Protein AF-A0A7M4FKY2-F1 (afdb_monomer_lite)

pLDDT: mean 78.91, std 21.07, range [36.31, 98.69]

Secondary structure (DSSP, 8-state):
--------HHHHHHHHHHHHHT-S------SS-HHHHHHHHHHHHTTSS-----PPPP--------S---------TTS----TTHHHHHHHHHHHHHHTTSS--TT---GGG--HHHHHHHHHHHHHHHHHHHHHHHHHHHHHHHHHHHHHHHHHHHHHHHHHHHHHHHHHHHHHHHTT-PPPHHHHHHHHHHHHHHHHHHHHHH-

Organism: Crocodylus porosus (NCBI:txid8502)

Foldseek 3Di:
DDDDPDDPPVVVVVVVVVVVVVPPDDPDLDQADPVVVVVVVVCCVVVVDPDPDPDPDPDPPDDDDDDDDPDPDPPDPPDRDHDPPNVVVNVVVVVVCCVVVNDPDPPDDPPVVDPVVVVVVVVVVVVVVVVVVVVVVVVVVVVVVVVVVVVLVVLVVQLVVLVVQLVVLVVQCVVCVVVVHHDDPVSVVSNVVSVVSNVVSVVVNVD

InterPro domains:
  IPR019340 Histone acetyltransferases subunit 3 [PF10198] (85-194)
  IPR019340 Histone acetyltransferases subunit 3 [PTHR13556] (7-207)

Sequence (207 aa):
LGPLTELDTKDVDALLKKSEAQHEQPEDGCPFGPLTQRLLQALVEENIISPVEDSPIPEVAGKDSGADGAGTSPRSQNKPFSVPHTKSLEGRIKEELIAQGLLDSEDRPAEDAEDEVLAELRKRQAELKALSAHNRAKKHDLLRLAKEELHRQELRQRVRMADNEVMDAFRKIMAARQKKRTPTKKEKDQAWKTLKERESILKLLDG

Radius of gyration: 49.07 Å; chains: 1; bounding box: 97×47×132 Å

Structure (mmCIF, N/CA/C/O backbone):
data_AF-A0A7M4FKY2-F1
#
_entry.id   AF-A0A7M4FKY2-F1
#
loop_
_atom_site.group_PDB
_atom_site.id
_atom_site.type_symbol
_atom_site.label_atom_id
_atom_site.label_alt_id
_atom_site.label_comp_id
_atom_site.label_asym_id
_atom_site.label_entity_id
_atom_site.label_seq_id
_atom_site.pdbx_PDB_ins_code
_atom_site.Cartn_x
_atom_site.Cartn_y
_atom_site.Cartn_z
_atom_site.occupancy
_atom_site.B_iso_or_equiv
_atom_site.auth_seq_id
_atom_site.auth_comp_id
_atom_site.auth_asym_id
_atom_site.auth_atom_id
_atom_site.pdbx_PDB_model_num
ATOM 1 N N . LEU A 1 1 ? 20.902 20.720 -8.341 1.00 40.28 1 LEU A N 1
ATOM 2 C CA . LEU A 1 1 ? 20.579 19.851 -9.494 1.00 40.28 1 LEU A CA 1
ATOM 3 C C . LEU A 1 1 ? 19.526 20.585 -10.310 1.00 40.28 1 LEU A C 1
ATOM 5 O O . LEU A 1 1 ? 18.379 20.628 -9.887 1.00 40.28 1 LEU A O 1
ATOM 9 N N . GLY A 1 2 ? 19.960 21.313 -11.342 1.00 42.28 2 GLY A N 1
ATOM 10 C CA . GLY A 1 2 ? 19.069 22.118 -12.185 1.00 42.28 2 GLY A CA 1
ATOM 11 C C . GLY A 1 2 ? 18.207 21.238 -13.099 1.00 42.28 2 GLY A C 1
ATOM 12 O O . GLY A 1 2 ? 18.572 20.082 -13.325 1.00 42.28 2 GLY A O 1
ATOM 13 N N . PRO A 1 3 ? 17.068 21.746 -13.596 1.00 47.25 3 PRO A N 1
ATOM 14 C CA . PRO A 1 3 ? 16.230 20.999 -14.519 1.00 47.25 3 PRO A CA 1
ATOM 15 C C . PRO A 1 3 ? 16.944 20.896 -15.870 1.00 47.25 3 PRO A C 1
ATOM 17 O O . 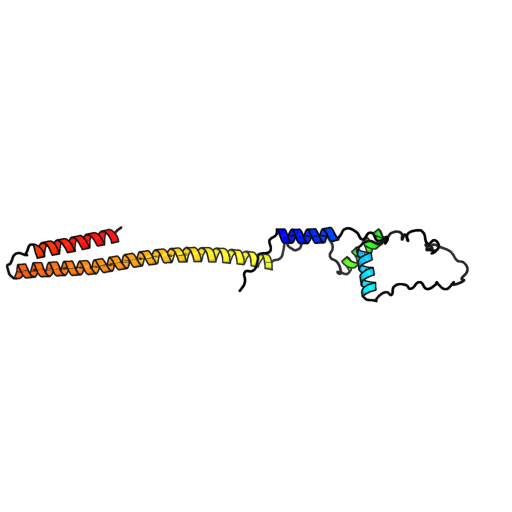PRO A 1 3 ? 17.304 21.907 -16.468 1.00 47.25 3 PRO A O 1
ATOM 20 N N . LEU A 1 4 ? 17.172 19.663 -16.322 1.00 43.22 4 LEU A N 1
ATOM 21 C CA . LEU A 1 4 ? 17.564 19.368 -17.696 1.00 43.22 4 LEU A CA 1
ATOM 22 C C . LEU A 1 4 ? 16.390 19.780 -18.585 1.00 43.22 4 LEU A C 1
ATOM 24 O O . LEU A 1 4 ? 15.343 19.139 -18.572 1.00 43.22 4 LEU A O 1
ATOM 28 N N . THR A 1 5 ? 16.542 20.899 -19.284 1.00 54.12 5 THR A N 1
ATOM 29 C CA . THR A 1 5 ? 15.633 21.320 -20.346 1.00 54.12 5 THR A CA 1
ATOM 30 C C . THR A 1 5 ? 15.687 20.281 -21.456 1.00 54.12 5 THR A C 1
ATOM 32 O O . THR A 1 5 ? 16.724 20.115 -22.099 1.00 54.12 5 THR A O 1
ATOM 35 N N . GLU A 1 6 ? 14.583 19.560 -21.639 1.00 54.25 6 GLU A N 1
ATOM 36 C CA . GLU A 1 6 ? 14.322 18.751 -22.825 1.00 54.25 6 GLU A CA 1
ATOM 37 C C . GLU A 1 6 ? 14.394 19.678 -24.044 1.00 54.25 6 GLU A C 1
ATOM 39 O O . GLU A 1 6 ? 13.623 20.631 -24.152 1.00 54.25 6 GLU A O 1
ATOM 44 N N . LEU A 1 7 ? 15.374 19.446 -24.918 1.00 54.53 7 LEU A N 1
ATOM 45 C CA . LEU A 1 7 ? 15.440 20.106 -26.217 1.00 54.53 7 LEU A CA 1
ATOM 46 C C . LEU A 1 7 ? 14.229 19.636 -27.028 1.00 54.53 7 LEU A C 1
ATOM 48 O O . LEU A 1 7 ? 14.052 18.433 -27.235 1.00 54.53 7 LEU A O 1
ATOM 52 N N . ASP A 1 8 ? 13.378 20.580 -27.432 1.00 59.16 8 ASP A N 1
ATOM 53 C CA . ASP A 1 8 ? 12.193 20.281 -28.225 1.00 59.16 8 ASP A CA 1
ATOM 54 C C . ASP A 1 8 ? 12.650 19.776 -29.600 1.00 59.16 8 ASP A C 1
ATOM 56 O O . ASP A 1 8 ? 13.519 20.358 -30.246 1.00 59.16 8 ASP A O 1
ATOM 60 N N . THR A 1 9 ? 12.064 18.674 -30.056 1.00 61.03 9 THR A N 1
ATOM 61 C CA . THR A 1 9 ? 12.343 18.045 -31.362 1.00 61.03 9 THR A CA 1
ATOM 62 C C . THR A 1 9 ? 12.322 19.035 -32.536 1.00 61.03 9 THR A C 1
ATOM 64 O O . THR A 1 9 ? 13.070 18.887 -33.497 1.00 61.03 9 THR A O 1
ATOM 67 N N . LYS A 1 10 ? 11.537 20.111 -32.413 1.00 63.72 10 LYS A N 1
ATOM 68 C CA . LYS A 1 10 ? 11.439 21.202 -33.390 1.00 63.72 10 LYS A CA 1
ATOM 69 C C . LYS A 1 10 ? 12.701 22.059 -33.496 1.00 63.72 10 LYS A C 1
ATOM 71 O O . LYS A 1 10 ? 12.989 22.566 -34.578 1.00 63.72 10 LYS A O 1
ATOM 76 N N . ASP A 1 11 ? 13.444 22.223 -32.404 1.00 69.94 11 ASP A N 1
ATOM 77 C CA . ASP A 1 11 ? 14.693 22.991 -32.394 1.00 69.94 11 ASP A CA 1
ATOM 78 C C . ASP A 1 11 ? 15.817 22.218 -33.096 1.00 69.94 11 ASP A C 1
ATOM 80 O O . ASP A 1 11 ? 16.665 22.818 -33.757 1.00 69.94 11 ASP A O 1
ATOM 84 N N . VAL A 1 12 ? 15.780 20.883 -33.015 1.00 64.75 12 VAL A N 1
ATOM 85 C CA . VAL A 1 12 ? 16.710 19.985 -33.716 1.00 64.75 12 VAL A CA 1
ATOM 86 C C . VAL A 1 12 ? 16.455 20.015 -35.224 1.00 64.75 12 VAL A C 1
ATOM 88 O O . VAL A 1 12 ? 17.390 20.235 -35.994 1.00 64.75 12 VAL A O 1
ATOM 91 N N . ASP A 1 13 ? 15.191 19.916 -35.646 1.00 68.56 13 ASP A N 1
ATOM 92 C CA . ASP A 1 13 ? 14.807 20.035 -37.059 1.00 68.56 13 ASP A CA 1
ATOM 93 C C . ASP A 1 13 ? 15.145 21.420 -37.633 1.00 68.56 13 ASP A C 1
ATOM 95 O O . ASP A 1 13 ? 15.590 21.545 -38.775 1.00 68.56 13 ASP A O 1
ATOM 99 N N . ALA A 1 14 ? 14.979 22.485 -36.842 1.00 71.19 14 ALA A N 1
ATOM 100 C CA . ALA A 1 14 ? 15.344 23.837 -37.255 1.00 71.19 14 ALA A CA 1
ATOM 101 C C . ALA A 1 14 ? 16.864 24.023 -37.399 1.00 71.19 14 ALA A C 1
ATOM 103 O O . ALA A 1 14 ? 17.301 24.781 -38.270 1.00 71.19 14 ALA A O 1
ATOM 104 N N . LEU A 1 15 ? 17.668 23.343 -36.573 1.00 65.12 15 LEU A N 1
ATOM 105 C CA . LEU A 1 15 ? 19.127 23.334 -36.694 1.00 65.12 15 LEU A CA 1
ATOM 106 C C . LEU A 1 15 ? 19.587 22.567 -37.940 1.00 65.12 15 LEU A C 1
ATOM 108 O O . LEU A 1 15 ? 20.394 23.103 -38.698 1.00 65.12 15 LEU A O 1
ATOM 112 N N . LEU A 1 16 ? 19.026 21.377 -38.187 1.00 59.31 16 LEU A N 1
ATOM 113 C CA . LEU A 1 16 ? 19.314 20.553 -39.370 1.00 59.31 16 LEU A CA 1
ATOM 114 C C . LEU A 1 16 ? 18.974 21.294 -40.670 1.00 59.31 16 LEU A C 1
ATOM 116 O O . LEU A 1 16 ? 19.789 21.380 -41.589 1.00 59.31 16 LEU A O 1
ATOM 120 N N . LYS A 1 17 ? 17.819 21.963 -40.703 1.00 64.69 17 LYS A N 1
ATOM 121 C CA . LYS A 1 17 ? 17.390 22.755 -41.861 1.00 64.69 17 LYS A CA 1
ATOM 122 C C . LYS A 1 17 ? 18.243 24.010 -42.082 1.00 64.69 17 LYS A C 1
ATOM 124 O O . LYS A 1 17 ? 18.416 24.454 -43.215 1.00 64.69 17 LYS A O 1
ATOM 129 N N . LYS A 1 18 ? 18.800 24.590 -41.010 1.00 60.62 18 LYS A N 1
ATOM 130 C CA . LYS A 1 18 ? 19.776 25.691 -41.099 1.00 60.62 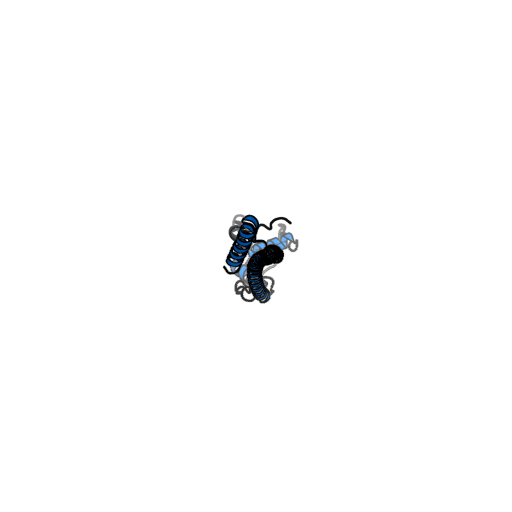18 LYS A CA 1
ATOM 131 C C . LYS A 1 18 ? 21.128 25.223 -41.634 1.00 60.62 18 LYS A C 1
ATOM 133 O O . LYS A 1 18 ? 21.733 25.973 -42.393 1.00 60.62 18 LYS A O 1
ATOM 138 N N . SER A 1 19 ? 21.587 24.023 -41.270 1.00 50.00 19 SER A N 1
ATOM 139 C CA . SER A 1 19 ? 22.817 23.451 -41.836 1.00 50.00 19 SER A CA 1
ATOM 140 C C . SER A 1 19 ? 22.666 23.078 -43.311 1.00 50.00 19 SER A C 1
ATOM 142 O O . SER A 1 19 ? 23.589 23.307 -44.085 1.00 50.00 19 SER A O 1
ATOM 144 N N . GLU A 1 20 ? 21.492 22.599 -43.731 1.00 47.94 20 GLU A N 1
ATOM 145 C CA . GLU A 1 20 ? 21.200 22.312 -45.144 1.00 47.94 20 GLU A CA 1
ATOM 146 C C . GLU A 1 20 ? 21.120 23.595 -45.987 1.00 47.94 20 GLU A C 1
ATOM 148 O O . GLU A 1 20 ? 21.647 23.645 -47.096 1.00 47.94 20 GLU A O 1
ATOM 153 N N . ALA A 1 21 ? 20.546 24.676 -45.444 1.00 50.41 21 ALA A N 1
ATOM 154 C CA . ALA A 1 21 ? 20.462 25.970 -46.128 1.00 50.41 21 ALA A CA 1
ATOM 155 C C . ALA A 1 21 ? 21.815 26.700 -46.267 1.00 50.41 21 ALA A C 1
ATOM 157 O O . ALA A 1 21 ? 21.921 27.635 -47.057 1.00 50.41 21 ALA A O 1
ATOM 158 N N . GLN A 1 22 ? 22.850 26.290 -45.525 1.00 47.38 22 GLN A N 1
ATOM 159 C CA . GLN A 1 22 ? 24.226 26.775 -45.705 1.00 47.38 22 GLN A CA 1
ATOM 160 C C . GLN A 1 22 ? 25.010 25.985 -46.769 1.00 47.38 22 GLN A C 1
ATOM 162 O O . GLN A 1 22 ? 26.166 26.309 -47.031 1.00 47.38 22 GLN A O 1
ATOM 167 N N . HIS A 1 23 ? 24.407 24.962 -47.388 1.00 47.91 23 HIS A N 1
ATOM 168 C CA . HIS A 1 23 ? 25.056 24.125 -48.402 1.00 47.91 23 HIS A CA 1
ATOM 169 C C . HIS A 1 23 ? 24.873 24.633 -49.848 1.00 47.91 23 HIS A C 1
ATOM 171 O O . HIS A 1 23 ? 25.456 24.079 -50.779 1.00 47.91 23 HIS A O 1
ATOM 177 N N . GLU A 1 24 ? 24.100 25.700 -50.059 1.00 43.94 24 GLU A N 1
ATOM 178 C CA . GLU A 1 24 ? 23.872 26.283 -51.384 1.00 43.94 24 GLU A CA 1
ATOM 179 C C . GLU A 1 24 ? 24.944 27.340 -51.725 1.00 43.94 24 GLU A C 1
ATOM 181 O O . GLU A 1 24 ? 24.898 28.473 -51.259 1.00 43.94 24 GLU A O 1
ATOM 186 N N . GLN A 1 25 ? 25.892 26.898 -52.561 1.00 48.88 25 GLN A N 1
ATOM 187 C CA . GLN A 1 25 ? 26.808 27.629 -53.456 1.00 48.88 25 GLN A CA 1
ATOM 188 C C . GLN A 1 25 ? 27.736 28.730 -52.899 1.00 48.88 25 GLN A C 1
ATOM 190 O O . GLN A 1 25 ? 27.293 29.831 -52.576 1.00 48.88 25 GLN A O 1
ATOM 195 N N . PRO A 1 26 ? 29.068 28.547 -53.006 1.00 45.44 26 PRO A N 1
ATOM 196 C CA . PRO A 1 26 ? 29.952 29.660 -53.308 1.00 45.44 26 PRO A CA 1
ATOM 197 C C . PRO A 1 26 ? 29.817 30.013 -54.799 1.00 45.44 26 PRO A C 1
ATOM 199 O O . PRO A 1 26 ? 30.216 29.241 -55.672 1.00 45.44 26 PRO A O 1
ATOM 202 N N . GLU A 1 27 ? 29.275 31.198 -55.084 1.00 51.84 27 GLU A N 1
ATOM 203 C CA . GLU A 1 27 ? 29.439 31.933 -56.350 1.00 51.84 27 GLU A CA 1
ATOM 204 C C . GLU A 1 27 ? 30.898 32.423 -56.479 1.00 51.84 27 GLU A C 1
ATOM 206 O O . GLU A 1 27 ? 31.175 33.613 -56.579 1.00 51.84 27 GLU A O 1
ATOM 211 N N . ASP A 1 28 ? 31.855 31.500 -56.442 1.00 57.19 28 ASP A N 1
ATOM 212 C CA . ASP A 1 28 ? 33.213 31.746 -56.909 1.00 57.19 28 ASP A CA 1
ATOM 213 C C . ASP A 1 28 ? 33.358 30.986 -58.220 1.00 57.19 28 ASP A C 1
ATOM 215 O O . ASP A 1 28 ? 32.978 29.820 -58.307 1.00 57.19 28 ASP A O 1
ATOM 219 N N . GLY A 1 29 ? 33.888 31.633 -59.260 1.00 61.50 29 GLY A N 1
ATOM 220 C CA . GLY A 1 29 ? 34.042 31.091 -60.620 1.00 61.50 29 GLY A CA 1
ATOM 221 C C . GLY A 1 29 ? 34.987 29.883 -60.750 1.00 61.50 29 GLY A C 1
ATOM 222 O O . GLY A 1 29 ? 35.625 29.708 -61.788 1.00 61.50 29 GLY A O 1
ATOM 223 N N . CYS A 1 30 ? 35.112 29.070 -59.702 1.00 71.44 30 CYS A N 1
ATOM 224 C CA . CYS A 1 30 ? 35.876 27.846 -59.622 1.00 71.44 30 CYS A CA 1
ATOM 225 C C . CYS A 1 30 ? 35.157 26.716 -60.384 1.00 71.44 30 CYS A C 1
ATOM 227 O O . CYS A 1 30 ? 34.004 26.398 -60.092 1.00 71.44 30 CYS A O 1
ATOM 229 N N . PRO A 1 31 ? 35.821 26.060 -61.354 1.00 79.62 31 PRO A N 1
ATOM 230 C CA . PRO A 1 31 ? 35.186 25.044 -62.194 1.00 79.62 31 PRO A CA 1
ATOM 231 C C . PRO A 1 31 ? 34.962 23.701 -61.473 1.00 79.62 31 PRO A C 1
ATOM 233 O O . PRO A 1 31 ? 34.343 22.803 -62.049 1.00 79.62 31 PRO A O 1
ATOM 236 N N . PHE A 1 32 ? 35.485 23.534 -60.255 1.00 84.56 32 PHE A N 1
ATOM 237 C CA . PHE A 1 32 ? 35.427 22.295 -59.474 1.00 84.56 32 PHE A CA 1
ATOM 238 C C . PHE A 1 32 ? 34.179 22.218 -58.589 1.00 84.56 32 PHE A C 1
ATOM 240 O O . PHE A 1 32 ? 33.616 23.246 -58.225 1.00 84.56 32 PHE A O 1
ATOM 247 N N . GLY A 1 33 ? 33.745 21.005 -58.237 1.00 85.25 33 GLY A N 1
ATOM 248 C CA . GLY A 1 33 ? 32.622 20.815 -57.320 1.00 85.25 33 GLY A CA 1
ATOM 249 C C . GLY A 1 33 ? 33.001 21.049 -55.848 1.00 85.25 33 GLY A C 1
ATOM 250 O O . GLY A 1 33 ? 34.188 21.181 -55.526 1.00 85.25 33 GLY A O 1
ATOM 251 N N . PRO A 1 34 ? 32.010 21.119 -54.940 1.00 86.81 34 PRO A N 1
ATOM 252 C CA . PRO A 1 34 ? 32.226 21.473 -53.537 1.00 86.81 34 PRO A CA 1
ATOM 253 C C . PRO A 1 34 ? 33.185 20.545 -52.781 1.00 86.81 34 PRO A C 1
ATOM 255 O O . PRO A 1 34 ? 33.906 21.011 -51.898 1.00 86.81 34 PRO A O 1
ATOM 258 N N . LEU A 1 35 ? 33.213 19.246 -53.104 1.00 88.62 35 LEU A N 1
ATOM 259 C CA . LEU A 1 35 ? 34.119 18.290 -52.465 1.00 88.62 35 LEU A CA 1
ATOM 260 C C . LEU A 1 35 ? 35.559 18.596 -52.862 1.00 88.62 35 LEU A C 1
ATOM 262 O O . LEU A 1 35 ? 36.407 18.775 -51.990 1.00 88.62 35 LEU A O 1
ATOM 266 N N . THR A 1 36 ? 35.828 18.714 -54.164 1.00 90.81 36 THR A N 1
ATOM 267 C CA . THR A 1 36 ? 37.174 19.038 -54.650 1.00 90.81 36 THR A CA 1
ATOM 268 C C . THR A 1 36 ? 37.635 20.400 -54.129 1.00 90.81 36 THR A C 1
ATOM 270 O O . THR A 1 36 ? 38.780 20.527 -53.703 1.00 90.81 36 THR A O 1
ATOM 273 N N . GLN A 1 37 ? 36.751 21.403 -54.091 1.00 90.00 37 GLN A N 1
ATOM 274 C CA . GLN A 1 37 ? 37.073 22.718 -53.529 1.00 90.00 37 GLN A CA 1
ATOM 275 C C . GLN A 1 37 ? 37.451 22.638 -52.044 1.00 90.00 37 GLN A C 1
ATOM 277 O O . GLN A 1 37 ? 38.473 23.191 -51.647 1.00 90.00 37 GLN A O 1
ATOM 282 N N . ARG A 1 38 ? 36.678 21.912 -51.226 1.00 88.69 38 ARG A N 1
ATOM 283 C CA . ARG A 1 38 ? 36.966 21.750 -49.793 1.00 88.69 38 ARG A CA 1
ATOM 284 C C . ARG A 1 38 ? 38.280 21.011 -49.550 1.00 88.69 38 ARG A C 1
ATOM 286 O O . ARG A 1 38 ? 39.034 21.398 -48.666 1.00 88.69 38 ARG A O 1
ATOM 293 N N . LEU A 1 39 ? 38.555 19.969 -50.333 1.00 90.94 39 LEU A N 1
ATOM 294 C CA . LEU A 1 39 ? 39.810 19.224 -50.242 1.00 90.94 39 LEU A CA 1
ATOM 295 C C . LEU A 1 39 ? 41.003 20.114 -50.588 1.00 90.94 39 LEU A C 1
ATOM 297 O O . LEU A 1 39 ? 41.977 20.141 -49.845 1.00 90.94 39 LEU A O 1
ATOM 301 N N . LEU A 1 40 ? 40.915 20.878 -51.679 1.00 87.50 40 LEU A N 1
ATOM 302 C CA . LEU A 1 40 ? 41.964 21.824 -52.059 1.00 87.50 40 LEU A CA 1
ATOM 303 C C . LEU A 1 40 ? 42.179 22.892 -50.983 1.00 87.50 40 LEU A C 1
ATOM 305 O O . LEU A 1 40 ? 43.321 23.157 -50.624 1.00 87.50 40 LEU A O 1
ATOM 309 N N . GLN A 1 41 ? 41.100 23.451 -50.434 1.00 85.69 41 GLN A N 1
ATOM 310 C CA . GLN A 1 41 ? 41.169 24.430 -49.351 1.00 85.69 41 GLN A CA 1
ATOM 311 C C . GLN A 1 41 ? 41.883 23.857 -48.120 1.00 85.69 41 GLN A C 1
ATOM 313 O O . GLN A 1 41 ? 42.806 24.483 -47.608 1.00 85.69 41 GLN A O 1
ATOM 318 N N . ALA A 1 42 ? 41.525 22.641 -47.696 1.00 87.06 42 ALA A N 1
ATOM 319 C CA . ALA A 1 42 ? 42.181 21.969 -46.577 1.00 87.06 42 ALA A CA 1
ATOM 320 C C . ALA A 1 42 ? 43.677 21.728 -46.842 1.00 87.06 42 ALA A C 1
ATOM 322 O O . ALA A 1 42 ? 44.507 21.954 -45.969 1.00 87.06 42 ALA A O 1
ATOM 323 N N . LEU A 1 43 ? 44.052 21.322 -48.060 1.00 89.19 43 LEU A N 1
ATOM 324 C CA . LEU A 1 43 ? 45.461 21.122 -48.421 1.00 89.19 43 LEU A CA 1
ATOM 325 C C . LEU A 1 43 ? 46.271 22.430 -48.403 1.00 89.19 43 LEU A C 1
ATOM 327 O O . LEU A 1 43 ? 47.461 22.402 -48.080 1.00 89.19 43 LEU A O 1
ATOM 331 N N . VAL A 1 44 ? 45.646 23.560 -48.749 1.00 85.31 44 VAL A N 1
ATOM 332 C CA . VAL A 1 44 ? 46.255 24.896 -48.642 1.00 85.31 44 VAL A CA 1
ATOM 333 C C . VAL A 1 44 ? 46.391 25.313 -47.176 1.00 85.31 44 VAL A C 1
ATOM 335 O O . VAL A 1 44 ? 47.461 25.767 -46.776 1.00 85.31 44 VAL A O 1
ATOM 338 N N . GLU A 1 45 ? 45.345 25.132 -46.365 1.00 85.31 45 GLU A N 1
ATOM 339 C CA . GLU A 1 45 ? 45.354 25.450 -44.927 1.00 85.31 45 GLU A CA 1
ATOM 340 C C . GLU A 1 45 ? 46.427 24.656 -44.167 1.00 85.31 45 GLU A C 1
ATOM 342 O O . GLU A 1 45 ? 47.146 25.212 -43.336 1.00 85.31 45 GLU A O 1
ATOM 347 N N . GLU A 1 46 ? 46.611 23.385 -44.523 1.00 83.56 46 GLU A N 1
ATOM 348 C CA . GLU A 1 46 ? 47.629 22.501 -43.947 1.00 83.56 46 GLU A CA 1
ATOM 349 C C . GLU A 1 46 ? 49.040 22.725 -44.537 1.00 83.56 46 GLU A C 1
ATOM 351 O O . GLU A 1 46 ? 49.976 21.994 -44.216 1.00 83.56 46 GLU A O 1
ATOM 356 N N . ASN A 1 47 ? 49.231 23.740 -45.394 1.00 80.25 47 ASN A N 1
ATOM 357 C CA . ASN A 1 47 ? 50.487 24.043 -46.102 1.00 80.25 47 ASN A CA 1
ATOM 358 C C . ASN A 1 47 ? 51.078 22.847 -46.880 1.00 80.25 47 ASN A C 1
ATOM 360 O O . ASN A 1 47 ? 52.286 22.786 -47.119 1.00 80.25 47 ASN A O 1
ATOM 364 N N . ILE A 1 48 ? 50.242 21.890 -47.292 1.00 81.44 48 ILE A N 1
ATOM 365 C CA . ILE A 1 48 ? 50.659 20.709 -48.064 1.00 81.44 48 ILE A CA 1
ATOM 366 C C . ILE A 1 48 ? 50.916 21.097 -49.525 1.00 81.44 48 ILE A C 1
ATOM 368 O O . ILE A 1 48 ? 51.804 20.546 -50.176 1.00 81.44 48 ILE A O 1
ATOM 372 N N . ILE A 1 49 ? 50.169 22.081 -50.029 1.00 75.50 49 ILE A N 1
ATOM 373 C CA . ILE A 1 49 ? 50.406 22.733 -51.317 1.00 75.50 49 ILE A CA 1
ATOM 374 C C . ILE A 1 49 ? 50.595 24.233 -51.085 1.00 75.50 49 ILE A C 1
ATOM 376 O O . ILE A 1 49 ? 49.754 24.892 -50.479 1.00 75.50 49 ILE A O 1
ATOM 380 N N . SER A 1 50 ? 51.710 24.794 -51.552 1.00 63.72 50 SER A N 1
ATOM 381 C CA . SER A 1 50 ? 51.866 26.249 -51.587 1.00 63.72 50 SER A CA 1
ATOM 382 C C . SER A 1 50 ? 50.980 26.815 -52.702 1.00 63.72 50 SER A C 1
ATOM 384 O O . SER A 1 50 ? 50.931 26.210 -53.780 1.00 63.72 50 SER A O 1
ATOM 386 N N . PRO A 1 51 ? 50.301 27.962 -52.498 1.00 60.34 51 PRO A N 1
ATOM 387 C CA . PRO A 1 51 ? 49.700 28.683 -53.611 1.00 60.34 51 PRO A CA 1
ATOM 388 C C . PRO A 1 51 ? 50.801 28.910 -54.642 1.00 60.34 51 PRO A C 1
ATOM 390 O O . PRO A 1 51 ? 51.895 29.346 -54.282 1.00 60.34 51 PRO A O 1
ATOM 393 N N . VAL A 1 52 ? 50.550 28.553 -55.900 1.00 57.06 52 VAL A N 1
ATOM 394 C CA . VAL A 1 52 ? 51.524 28.775 -56.968 1.00 57.06 52 VAL A CA 1
ATOM 395 C C . VAL A 1 52 ? 51.713 30.286 -57.073 1.00 57.06 52 VAL A C 1
ATOM 397 O O . VAL A 1 52 ? 50.852 30.982 -57.605 1.00 57.06 52 VAL A O 1
ATOM 400 N N . GLU A 1 53 ? 52.799 30.810 -56.500 1.00 48.38 53 GLU A N 1
ATOM 401 C CA . GLU A 1 53 ? 53.234 32.167 -56.798 1.00 48.38 53 GLU A CA 1
ATOM 402 C C . GLU A 1 53 ? 53.443 32.248 -58.308 1.00 48.38 53 GLU A C 1
ATOM 404 O O . GLU A 1 53 ? 54.004 31.327 -58.909 1.00 48.38 53 GLU A O 1
ATOM 409 N N . ASP A 1 54 ? 52.950 33.330 -58.907 1.00 51.44 54 ASP A N 1
ATOM 410 C CA . ASP A 1 54 ? 52.964 33.626 -60.339 1.00 51.44 54 ASP A CA 1
ATOM 411 C C . ASP A 1 54 ? 54.419 33.800 -60.824 1.00 51.44 54 ASP A C 1
ATOM 413 O O . ASP A 1 54 ? 54.919 34.897 -61.064 1.00 51.44 54 ASP A O 1
ATOM 417 N N . SER A 1 55 ? 55.159 32.694 -60.866 1.00 37.72 55 SER A N 1
ATOM 418 C CA . SER A 1 55 ? 56.517 32.618 -61.373 1.00 37.72 55 SER A CA 1
ATOM 419 C C . SER A 1 55 ? 56.439 32.348 -62.871 1.00 37.72 55 SER A C 1
ATOM 421 O O . SER A 1 55 ? 55.841 31.346 -63.278 1.00 37.72 55 SER A O 1
ATOM 423 N N . PRO A 1 56 ? 57.037 33.202 -63.720 1.00 44.19 56 PRO A N 1
ATOM 424 C CA . PRO A 1 56 ? 57.046 32.962 -65.150 1.00 44.19 56 PRO A CA 1
ATOM 425 C C . PRO A 1 56 ? 57.762 31.637 -65.435 1.00 44.19 56 PRO A C 1
ATOM 427 O O . PRO A 1 56 ? 58.918 31.437 -65.061 1.00 44.19 56 PRO A O 1
ATOM 430 N N . ILE A 1 57 ? 57.042 30.724 -66.085 1.00 47.69 57 ILE A N 1
ATOM 431 C CA . ILE A 1 57 ? 57.542 29.425 -66.543 1.00 47.69 57 ILE A CA 1
A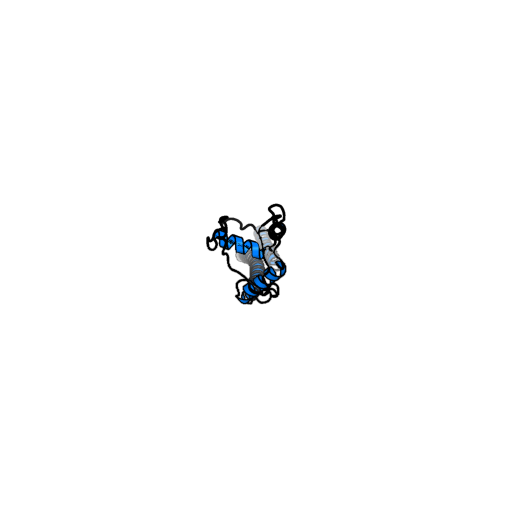TOM 432 C C . ILE A 1 57 ? 58.793 29.672 -67.410 1.00 47.69 57 ILE A C 1
ATOM 434 O O . ILE A 1 57 ? 58.704 30.458 -68.358 1.00 47.69 57 ILE A O 1
ATOM 438 N N . PRO A 1 58 ? 59.950 29.033 -67.148 1.00 42.25 58 PRO A N 1
ATOM 439 C CA . PRO A 1 58 ? 61.106 29.167 -68.025 1.00 42.25 58 PRO A CA 1
ATOM 440 C C . PRO A 1 58 ? 60.778 28.561 -69.393 1.00 42.25 58 PRO A C 1
ATOM 442 O O . PRO A 1 58 ? 60.356 27.406 -69.476 1.00 42.25 58 PRO A O 1
ATOM 445 N N . GLU A 1 59 ? 60.984 29.325 -70.467 1.00 45.38 59 GLU A N 1
ATOM 446 C CA . GLU A 1 59 ? 60.864 28.829 -71.838 1.00 45.38 59 GLU A CA 1
ATOM 447 C C . GLU A 1 59 ? 61.885 27.708 -72.083 1.00 45.38 59 GLU A C 1
ATOM 449 O O . GLU A 1 59 ? 63.061 27.947 -72.362 1.00 45.38 59 GLU A O 1
ATOM 454 N N . VAL A 1 60 ? 61.438 26.455 -72.010 1.00 39.81 60 VAL A N 1
ATOM 455 C CA . VAL A 1 60 ? 62.172 25.329 -72.588 1.00 39.81 60 VAL A CA 1
ATOM 456 C C . VAL A 1 60 ? 61.951 25.340 -74.096 1.00 39.81 60 VAL A C 1
ATOM 458 O O . VAL A 1 60 ? 60.968 24.819 -74.619 1.00 39.81 60 VAL A O 1
ATOM 461 N N . ALA A 1 61 ? 62.894 25.957 -74.806 1.00 45.00 61 ALA A N 1
ATOM 462 C CA . ALA A 1 61 ? 63.070 25.759 -76.235 1.00 45.00 61 ALA A CA 1
ATOM 463 C C . ALA A 1 61 ? 63.399 24.276 -76.500 1.00 45.00 61 ALA A C 1
ATOM 465 O O . ALA A 1 61 ? 64.475 23.797 -76.147 1.00 45.00 61 ALA A O 1
ATOM 466 N N . GLY A 1 62 ? 62.468 23.545 -77.118 1.00 36.84 62 GLY A N 1
ATOM 467 C CA . GLY A 1 62 ? 62.599 22.104 -77.348 1.00 36.84 62 GLY A CA 1
ATOM 468 C C . GLY A 1 62 ? 61.667 21.575 -78.438 1.00 36.84 62 GLY A C 1
ATOM 469 O O . GLY A 1 62 ? 60.642 20.979 -78.153 1.00 36.84 62 GLY A O 1
ATOM 470 N N . LYS A 1 63 ? 62.050 21.858 -79.684 1.00 41.97 63 LYS A N 1
ATOM 471 C CA . LYS A 1 63 ? 61.793 21.161 -80.961 1.00 41.97 63 LYS A CA 1
ATOM 472 C C . LYS A 1 63 ? 60.967 19.847 -80.936 1.00 41.97 63 LYS A C 1
ATOM 474 O O . LYS A 1 63 ? 61.372 18.883 -80.300 1.00 41.97 63 LYS A O 1
ATOM 479 N N . ASP A 1 64 ? 59.905 19.840 -81.755 1.00 44.31 64 ASP A N 1
ATOM 480 C CA . ASP A 1 64 ? 59.168 18.733 -82.406 1.00 44.31 64 ASP A CA 1
ATOM 481 C C . ASP A 1 64 ? 59.190 17.326 -81.780 1.00 44.31 64 ASP A C 1
ATOM 483 O O . ASP A 1 64 ? 60.215 16.647 -81.832 1.00 44.31 64 ASP A O 1
ATOM 487 N N . SER A 1 65 ? 58.008 16.811 -81.395 1.00 38.00 65 SER A N 1
ATOM 488 C CA . SER A 1 65 ? 57.487 15.486 -81.809 1.00 38.00 65 SER A CA 1
ATOM 489 C C . SER A 1 65 ? 56.069 15.212 -81.272 1.00 38.00 65 SER A C 1
ATOM 491 O O . SER A 1 65 ? 55.851 15.206 -80.070 1.00 38.00 65 SER A O 1
ATOM 493 N N . GLY A 1 66 ? 55.141 14.976 -82.206 1.00 40.47 66 GLY A N 1
ATOM 494 C CA . GLY A 1 66 ? 53.944 14.115 -82.166 1.00 40.47 66 GLY A CA 1
ATOM 495 C C . GLY A 1 66 ? 53.145 13.824 -80.877 1.00 40.47 66 GLY A C 1
ATOM 496 O O . GLY A 1 66 ? 53.656 13.219 -79.945 1.00 40.47 66 GLY A O 1
ATOM 497 N N . ALA A 1 67 ? 51.826 14.027 -81.020 1.00 44.59 67 ALA A N 1
ATOM 498 C CA . ALA A 1 67 ? 50.689 13.349 -80.369 1.00 44.59 67 ALA A CA 1
ATOM 499 C C . ALA A 1 67 ? 50.182 13.862 -79.000 1.00 44.59 67 ALA A C 1
ATOM 501 O O . ALA A 1 67 ? 50.874 13.828 -77.991 1.00 44.59 67 ALA A O 1
ATOM 502 N N . ASP A 1 68 ? 48.910 14.292 -79.024 1.00 50.06 68 ASP A N 1
ATOM 503 C CA . ASP A 1 68 ? 47.933 14.422 -77.932 1.00 50.06 68 ASP A CA 1
ATOM 504 C C . ASP A 1 68 ? 48.419 14.984 -76.588 1.00 50.06 68 ASP A C 1
ATOM 506 O O . ASP A 1 68 ? 48.570 14.280 -75.592 1.00 50.06 68 ASP A O 1
ATOM 510 N N . GLY A 1 69 ? 48.536 16.312 -76.532 1.00 36.31 69 GLY A N 1
ATOM 511 C CA . GLY A 1 69 ? 48.588 17.071 -75.286 1.00 36.31 69 GLY A CA 1
ATOM 512 C C . GLY A 1 69 ? 47.584 18.215 -75.335 1.00 36.31 69 GLY A C 1
ATOM 513 O O . GLY A 1 69 ? 47.697 19.101 -76.182 1.00 36.31 69 GLY A O 1
ATOM 514 N N . ALA A 1 70 ? 46.593 18.203 -74.440 1.00 43.41 70 ALA A N 1
ATOM 515 C CA . ALA A 1 70 ? 45.696 19.330 -74.216 1.00 43.41 70 ALA A CA 1
ATOM 516 C C . ALA A 1 70 ? 46.525 20.543 -73.763 1.00 43.41 70 ALA A C 1
ATOM 518 O O . ALA A 1 70 ? 46.860 20.692 -72.591 1.00 43.41 70 ALA A O 1
ATOM 519 N N . GLY A 1 71 ? 46.907 21.385 -74.721 1.00 37.88 71 GLY A N 1
ATOM 520 C CA . GLY A 1 71 ? 47.681 22.589 -74.470 1.00 37.88 71 GLY A CA 1
ATOM 521 C C . GLY A 1 71 ? 46.842 23.616 -73.722 1.00 37.88 71 GLY A C 1
ATOM 522 O O . GLY A 1 71 ? 46.056 24.342 -74.327 1.00 37.88 71 GLY A O 1
ATOM 523 N N . THR A 1 72 ? 47.027 23.726 -72.410 1.00 45.66 72 THR A N 1
ATOM 524 C CA . THR A 1 72 ? 46.567 24.890 -71.651 1.00 45.66 72 THR A CA 1
ATOM 525 C C . THR A 1 72 ? 47.608 25.997 -71.802 1.00 45.66 72 THR A C 1
ATOM 527 O O . THR A 1 72 ? 48.499 26.160 -70.975 1.00 45.66 72 THR A O 1
ATOM 530 N N . SER A 1 73 ? 47.541 26.737 -72.908 1.00 39.75 73 SER A N 1
ATOM 531 C CA . SER A 1 73 ? 48.315 27.971 -73.072 1.00 39.75 73 SER A CA 1
ATOM 532 C C . SER A 1 73 ? 47.672 29.096 -72.242 1.00 39.75 73 SER A C 1
ATOM 534 O O . SER A 1 73 ? 46.478 29.357 -72.427 1.00 39.75 73 SER A O 1
ATOM 536 N N . PRO A 1 74 ? 48.402 29.802 -71.354 1.00 49.41 74 PRO A N 1
ATOM 537 C CA . PRO A 1 74 ? 47.848 30.915 -70.600 1.00 49.41 74 PRO A CA 1
ATOM 538 C C . PRO A 1 74 ? 48.046 32.202 -71.405 1.00 49.41 74 PRO A C 1
ATOM 540 O O . PRO A 1 74 ? 49.031 32.918 -71.243 1.00 49.41 74 PRO A O 1
ATOM 543 N N . ARG A 1 75 ? 47.124 32.516 -72.322 1.00 52.72 75 ARG A N 1
ATOM 544 C CA . ARG A 1 75 ? 47.113 33.846 -72.957 1.00 52.72 75 ARG A CA 1
ATOM 545 C C . ARG A 1 75 ? 45.715 34.326 -73.335 1.00 52.72 75 ARG A C 1
ATOM 547 O O . ARG A 1 75 ? 45.335 34.347 -74.502 1.00 52.72 75 ARG A O 1
ATOM 554 N N . SER A 1 76 ? 44.958 34.760 -72.330 1.00 43.28 76 SER A N 1
ATOM 555 C CA . SER A 1 76 ? 43.952 35.832 -72.436 1.00 43.28 76 SER A CA 1
ATOM 556 C C . SER A 1 76 ? 43.374 36.122 -71.054 1.00 43.28 76 SER A C 1
ATOM 558 O O . SER A 1 76 ? 42.574 35.342 -70.550 1.00 43.28 76 SER A O 1
ATOM 560 N N . GLN A 1 77 ? 43.731 37.262 -70.463 1.00 54.16 77 GLN A N 1
ATOM 561 C CA . GLN A 1 77 ? 43.289 37.693 -69.127 1.00 54.16 77 GLN A CA 1
ATOM 562 C C . GLN A 1 77 ? 41.787 38.049 -69.011 1.00 54.16 77 GLN A C 1
ATOM 564 O O . GLN A 1 77 ? 41.371 38.551 -67.978 1.00 54.16 77 GLN A O 1
ATOM 569 N N . ASN A 1 78 ? 40.947 37.741 -70.010 1.00 51.19 78 ASN A N 1
ATOM 570 C CA . ASN A 1 78 ? 39.509 38.060 -69.996 1.00 51.19 78 ASN A CA 1
ATOM 571 C C . ASN A 1 78 ? 38.586 36.849 -70.256 1.00 51.19 78 ASN A C 1
ATOM 573 O O . ASN A 1 78 ? 37.428 37.037 -70.628 1.00 51.19 78 ASN A O 1
ATOM 577 N N . LYS A 1 79 ? 39.056 35.602 -70.093 1.00 53.03 79 LYS A N 1
ATOM 578 C CA . LYS A 1 79 ? 38.180 34.414 -70.142 1.00 53.03 79 LYS A CA 1
ATOM 579 C C . LYS A 1 79 ? 38.309 33.600 -68.852 1.00 53.03 79 LYS A C 1
ATOM 581 O O . LYS A 1 79 ? 39.440 33.336 -68.451 1.00 53.03 79 LYS A O 1
ATOM 586 N N . PRO A 1 80 ? 37.191 33.193 -68.219 1.00 57.84 80 PRO A N 1
ATOM 587 C CA . PRO A 1 80 ? 37.242 32.358 -67.027 1.00 57.84 80 PRO A CA 1
ATOM 588 C C . PRO A 1 80 ? 37.962 31.043 -67.346 1.00 57.84 80 PRO A C 1
ATOM 590 O O . PRO A 1 80 ? 37.713 30.417 -68.380 1.00 57.84 80 PRO A O 1
ATOM 593 N N . PHE A 1 81 ? 38.888 30.662 -66.469 1.00 64.06 81 PHE A N 1
ATOM 594 C CA . PHE A 1 81 ? 39.650 29.422 -66.548 1.00 64.06 81 PHE A CA 1
ATOM 595 C C . PHE A 1 81 ? 38.680 28.232 -66.508 1.00 64.06 81 PHE A C 1
ATOM 597 O O . PHE A 1 81 ? 38.058 27.958 -65.485 1.00 64.06 81 PHE A O 1
ATOM 604 N N . SER A 1 82 ? 38.500 27.552 -67.643 1.00 66.56 82 SER A N 1
ATOM 605 C CA . SER A 1 82 ? 37.577 26.423 -67.764 1.00 66.56 82 SER A CA 1
ATOM 606 C C . SER A 1 82 ? 38.367 25.132 -67.920 1.00 66.56 82 SER A C 1
ATOM 608 O O . SER A 1 82 ? 39.057 24.929 -68.919 1.00 66.56 82 SER A O 1
ATOM 610 N N . VAL A 1 83 ? 38.266 24.265 -66.915 1.00 75.12 83 VAL A N 1
ATOM 611 C CA . VAL A 1 83 ? 38.854 22.924 -66.937 1.00 75.12 83 VAL A CA 1
ATOM 612 C C . VAL A 1 83 ? 37.785 21.945 -67.432 1.00 75.12 83 VAL A C 1
ATOM 614 O O . VAL A 1 83 ? 36.680 21.925 -66.886 1.00 75.12 83 VAL A O 1
ATOM 617 N N . PRO A 1 84 ? 38.050 21.129 -68.465 1.00 75.81 84 PRO A N 1
ATOM 618 C CA . PRO A 1 84 ? 37.096 20.118 -68.898 1.00 75.81 84 PRO A CA 1
ATOM 619 C C . PRO A 1 84 ? 36.954 19.001 -67.849 1.00 75.81 84 PRO A C 1
ATOM 621 O O . PRO A 1 84 ? 37.894 18.654 -67.143 1.00 75.81 84 PRO A O 1
ATOM 624 N N . HIS A 1 85 ? 35.762 18.399 -67.786 1.00 80.75 85 HIS A N 1
ATOM 625 C CA . HIS A 1 85 ? 35.476 17.157 -67.042 1.00 80.75 85 HIS A CA 1
ATOM 626 C C . HIS A 1 85 ? 35.536 17.254 -65.505 1.00 80.75 85 HIS A C 1
ATOM 628 O O . HIS A 1 85 ? 35.617 16.227 -64.829 1.00 80.75 85 HIS A O 1
ATOM 634 N N . THR A 1 86 ? 35.400 18.448 -64.924 1.00 83.50 86 THR A N 1
ATOM 635 C CA . THR A 1 86 ? 35.421 18.632 -63.460 1.00 83.50 86 THR A CA 1
ATOM 636 C C . THR A 1 86 ? 34.360 17.824 -62.713 1.00 83.50 86 THR A C 1
ATOM 638 O O . THR A 1 86 ? 34.644 17.298 -61.644 1.00 83.50 86 THR A O 1
ATOM 641 N N . LYS A 1 87 ? 33.176 17.611 -63.302 1.00 80.50 87 LYS A N 1
ATOM 642 C CA . LYS A 1 87 ? 32.135 16.735 -62.728 1.00 80.50 87 LYS A CA 1
ATOM 643 C C . LYS A 1 87 ? 32.558 15.263 -62.639 1.00 80.50 87 LYS A C 1
ATOM 645 O O . LYS A 1 87 ? 32.213 14.582 -61.683 1.00 80.50 87 LYS A O 1
ATOM 650 N N . SER A 1 88 ? 33.303 14.767 -63.630 1.00 88.50 88 SER A N 1
ATOM 651 C CA . SER A 1 88 ? 33.814 13.388 -63.621 1.00 88.50 88 SER A CA 1
ATOM 652 C C . SER A 1 88 ? 34.975 13.229 -62.639 1.00 88.50 88 SER A C 1
ATOM 654 O O . SER A 1 88 ? 35.118 12.180 -62.017 1.00 88.50 88 SER A O 1
ATOM 656 N N . LEU A 1 89 ? 35.800 14.267 -62.477 1.00 88.50 89 LEU A N 1
ATOM 657 C CA . LEU A 1 89 ? 36.825 14.299 -61.438 1.00 88.50 89 LEU A CA 1
ATOM 658 C C . LEU A 1 89 ? 36.201 14.260 -60.035 1.00 88.50 89 LEU A C 1
ATOM 660 O O . LEU A 1 89 ? 36.602 13.424 -59.235 1.00 88.50 89 LEU A O 1
ATOM 664 N N . GLU A 1 90 ? 35.189 15.093 -59.782 1.00 89.94 90 GLU A N 1
ATOM 665 C CA . GLU A 1 90 ? 34.446 15.129 -58.515 1.00 89.94 90 GLU A CA 1
ATOM 666 C C . GLU A 1 90 ? 33.892 13.744 -58.141 1.00 89.94 90 GLU A C 1
ATOM 668 O O . GLU A 1 90 ? 34.083 13.277 -57.020 1.00 89.94 90 GLU A O 1
ATOM 673 N N . GLY A 1 91 ? 33.257 13.060 -59.103 1.00 88.12 91 GLY A N 1
ATOM 674 C CA . GLY A 1 91 ? 32.723 11.711 -58.907 1.00 88.12 91 GLY A CA 1
ATOM 675 C C . GLY A 1 91 ? 33.805 10.688 -58.559 1.00 88.12 91 GLY A C 1
ATOM 676 O O . GLY A 1 91 ? 33.670 9.973 -57.574 1.00 88.12 91 GLY A O 1
ATOM 677 N N . ARG A 1 92 ? 34.919 10.674 -59.302 1.00 92.50 92 ARG A N 1
ATOM 678 C CA . ARG A 1 92 ? 36.031 9.741 -59.047 1.00 92.50 92 ARG A CA 1
ATOM 679 C C . ARG A 1 92 ? 36.713 9.983 -57.702 1.00 92.50 92 ARG A C 1
ATOM 681 O O . ARG A 1 92 ? 37.066 9.024 -57.032 1.00 92.50 92 ARG A O 1
ATOM 688 N N . ILE A 1 93 ? 36.887 11.244 -57.299 1.00 92.12 93 ILE A N 1
ATOM 689 C CA . ILE A 1 93 ? 37.431 11.580 -55.974 1.00 92.12 93 ILE A CA 1
ATOM 690 C C . ILE A 1 93 ? 36.492 11.062 -54.882 1.00 92.12 93 ILE A C 1
ATOM 692 O O . ILE A 1 93 ? 36.955 10.452 -53.924 1.00 92.12 93 ILE A O 1
ATOM 696 N N . LYS A 1 94 ? 35.177 11.261 -55.036 1.00 90.31 94 LYS A N 1
ATOM 697 C CA . LYS A 1 94 ? 34.188 10.742 -54.085 1.00 90.31 94 LYS A CA 1
ATOM 698 C C . LYS A 1 94 ? 34.241 9.213 -53.994 1.00 90.31 94 LYS A C 1
ATOM 700 O O . LYS A 1 94 ? 34.303 8.684 -52.891 1.00 90.31 94 LYS A O 1
ATOM 705 N N . GLU A 1 95 ? 34.247 8.520 -55.130 1.00 92.06 95 GLU A N 1
ATOM 706 C CA . GLU A 1 95 ? 34.330 7.053 -55.192 1.00 92.06 95 GLU A CA 1
ATOM 707 C C . GLU A 1 95 ? 35.612 6.518 -54.540 1.00 92.06 95 GLU A C 1
ATOM 709 O O . GLU A 1 95 ? 35.550 5.583 -53.746 1.00 92.06 95 GLU A O 1
ATOM 714 N N . GLU A 1 96 ? 36.759 7.138 -54.814 1.00 92.75 96 GLU A N 1
ATOM 715 C CA . GLU A 1 96 ? 38.050 6.739 -54.247 1.00 92.75 96 GLU A CA 1
ATOM 716 C C . GLU A 1 96 ? 38.102 6.964 -52.727 1.00 92.75 96 GLU A C 1
ATOM 718 O O . GLU A 1 96 ? 38.546 6.093 -51.982 1.00 92.75 96 GLU A O 1
ATOM 723 N N . LEU A 1 97 ? 37.593 8.100 -52.235 1.00 92.62 97 LEU A N 1
ATOM 724 C CA . LEU A 1 97 ? 37.523 8.378 -50.797 1.00 92.62 97 LEU A CA 1
ATOM 725 C C . LEU A 1 97 ? 36.590 7.404 -50.063 1.00 92.62 97 LEU A C 1
ATOM 727 O O . LEU A 1 97 ? 36.889 7.014 -48.934 1.00 92.62 97 LEU A O 1
ATOM 731 N N . ILE A 1 98 ? 35.500 6.972 -50.704 1.00 89.62 98 ILE A N 1
ATOM 732 C CA . ILE A 1 98 ? 34.637 5.905 -50.179 1.00 89.62 98 ILE A CA 1
ATOM 733 C C . ILE A 1 98 ? 35.384 4.565 -50.176 1.00 89.62 98 ILE A C 1
ATOM 735 O O . ILE A 1 98 ? 35.371 3.855 -49.173 1.00 89.62 98 ILE A O 1
ATOM 739 N N . ALA A 1 99 ? 36.084 4.226 -51.264 1.00 89.00 99 ALA A N 1
ATOM 740 C CA . ALA A 1 99 ? 36.849 2.983 -51.373 1.00 89.00 99 ALA A CA 1
ATOM 741 C C . ALA A 1 99 ? 37.973 2.879 -50.325 1.00 89.00 99 ALA A C 1
ATOM 743 O O . ALA A 1 99 ? 38.253 1.790 -49.826 1.00 89.00 99 ALA A O 1
ATOM 744 N N . GLN A 1 100 ? 38.579 4.008 -49.952 1.00 91.12 100 GLN A N 1
ATOM 745 C CA . GLN A 1 100 ? 39.586 4.093 -48.890 1.00 91.12 100 GLN A CA 1
ATOM 746 C C . GLN A 1 100 ? 38.983 4.142 -47.473 1.00 91.12 100 GLN A C 1
ATOM 748 O O . GLN A 1 100 ? 39.729 4.143 -46.495 1.00 91.12 100 GLN A O 1
ATOM 753 N N . GLY A 1 101 ? 37.650 4.170 -47.343 1.00 83.94 101 GLY A N 1
ATOM 754 C CA . GLY A 1 101 ? 36.947 4.230 -46.059 1.00 83.94 101 GLY A CA 1
ATOM 755 C C . GLY A 1 101 ? 37.035 5.590 -45.361 1.00 83.94 101 GLY A C 1
ATOM 756 O O . GLY A 1 101 ? 36.872 5.662 -44.147 1.00 83.94 101 GLY A O 1
ATOM 757 N N . LEU A 1 102 ? 37.327 6.659 -46.110 1.00 87.50 102 LEU A N 1
ATOM 758 C CA . LEU A 1 102 ? 37.395 8.035 -45.605 1.00 87.50 102 LEU A CA 1
ATOM 759 C C . LEU A 1 102 ? 36.042 8.755 -45.684 1.00 87.50 102 LEU A C 1
ATOM 761 O O . LEU A 1 102 ? 35.827 9.727 -44.963 1.00 87.50 102 LEU A O 1
ATOM 765 N N . LEU A 1 103 ? 35.145 8.291 -46.558 1.00 85.81 103 LEU A N 1
ATOM 766 C CA . LEU A 1 103 ? 33.760 8.746 -46.671 1.00 85.81 103 LEU A CA 1
ATOM 767 C C . LEU A 1 103 ? 32.815 7.544 -46.650 1.00 85.81 103 LEU A C 1
ATOM 769 O O . LEU A 1 103 ? 33.133 6.484 -47.188 1.00 85.81 103 LEU A O 1
ATOM 773 N N . ASP A 1 104 ? 31.630 7.732 -46.081 1.00 82.75 104 ASP A N 1
ATOM 774 C CA . ASP A 1 104 ? 30.570 6.733 -46.140 1.00 82.75 104 ASP A CA 1
ATOM 775 C C . ASP A 1 104 ? 29.879 6.759 -47.509 1.00 82.75 104 ASP A C 1
ATOM 777 O O . ASP A 1 104 ? 29.712 7.804 -48.146 1.00 82.75 104 ASP A O 1
ATOM 781 N N . SER A 1 105 ? 29.461 5.585 -47.982 1.00 78.19 105 SER A N 1
ATOM 782 C CA . SER A 1 105 ? 28.588 5.484 -49.147 1.00 78.19 105 SER A CA 1
ATOM 783 C C . SER A 1 105 ? 27.193 5.965 -48.757 1.00 78.19 105 SER A C 1
ATOM 785 O O . SER A 1 105 ? 26.583 5.377 -47.865 1.00 78.19 105 SER A O 1
ATOM 787 N N . GLU A 1 106 ? 26.660 6.958 -49.468 1.00 66.25 106 GLU A N 1
ATOM 788 C CA . GLU A 1 106 ? 25.280 7.461 -49.304 1.00 66.25 106 GLU A CA 1
ATOM 789 C C . GLU A 1 106 ? 24.206 6.348 -49.386 1.00 66.25 106 GLU A C 1
ATOM 791 O O . GLU A 1 106 ? 23.088 6.528 -48.918 1.00 66.25 106 GLU A O 1
ATOM 796 N N . ASP A 1 107 ? 24.556 5.186 -49.951 1.00 58.38 107 ASP A N 1
AT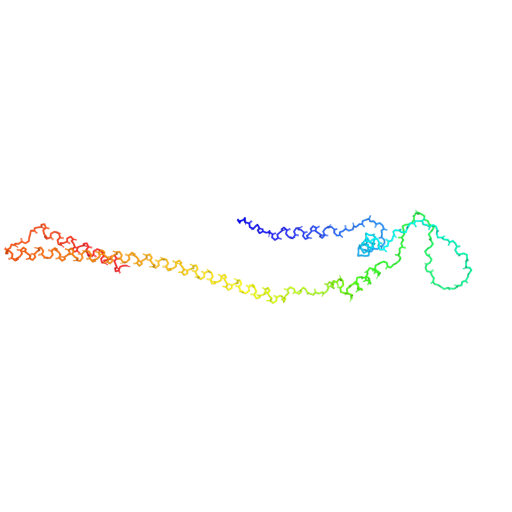OM 797 C CA . ASP A 1 107 ? 23.713 3.992 -50.082 1.00 58.38 107 ASP A CA 1
ATOM 798 C C . ASP A 1 107 ? 23.766 3.027 -48.881 1.00 58.38 107 ASP A C 1
ATOM 800 O O . ASP A 1 107 ? 23.218 1.926 -48.969 1.00 58.38 107 ASP A O 1
ATOM 804 N N . ARG A 1 108 ? 24.400 3.375 -47.749 1.00 52.28 108 ARG A N 1
ATOM 805 C CA . ARG A 1 108 ? 24.213 2.570 -46.529 1.00 52.28 108 ARG A CA 1
ATOM 806 C C . ARG A 1 108 ? 22.802 2.819 -45.993 1.00 52.28 108 ARG A C 1
ATOM 808 O O . ARG A 1 108 ? 22.529 3.930 -45.535 1.00 52.28 108 ARG A O 1
ATOM 815 N N . PRO A 1 109 ? 21.892 1.824 -46.010 1.00 52.91 109 PRO A N 1
ATOM 816 C CA . PRO A 1 109 ? 20.662 1.955 -45.251 1.00 52.91 109 PRO A CA 1
ATOM 817 C C . PRO A 1 109 ? 21.057 2.163 -43.790 1.00 52.91 109 PRO A C 1
ATOM 819 O O . PRO A 1 109 ? 21.933 1.460 -43.289 1.00 52.91 109 PRO A O 1
ATOM 822 N N . ALA A 1 110 ? 20.452 3.163 -43.149 1.00 55.38 110 ALA A N 1
ATOM 823 C CA . ALA A 1 110 ? 20.738 3.534 -41.774 1.00 55.38 110 ALA A CA 1
ATOM 824 C C . ALA A 1 110 ? 20.815 2.281 -40.886 1.00 55.38 110 ALA A C 1
ATOM 826 O O . ALA A 1 110 ? 19.801 1.633 -40.621 1.00 55.38 110 ALA A O 1
ATOM 827 N N . GLU A 1 111 ? 22.014 1.961 -40.397 1.00 51.12 111 GLU A N 1
ATOM 828 C CA . GLU A 1 111 ? 22.252 0.910 -39.398 1.00 51.12 111 GLU A CA 1
ATOM 829 C C . GLU A 1 111 ? 21.582 1.237 -38.038 1.00 51.12 111 GLU A C 1
ATOM 831 O O . GLU A 1 111 ? 21.760 0.523 -37.061 1.00 51.12 111 GLU A O 1
ATOM 836 N N . ASP A 1 112 ? 20.730 2.268 -37.972 1.00 51.97 112 ASP A N 1
ATOM 837 C CA . ASP A 1 112 ? 19.843 2.577 -36.843 1.00 51.97 112 ASP A CA 1
ATOM 838 C C . ASP A 1 112 ? 18.730 1.531 -36.625 1.00 51.97 112 ASP A C 1
ATOM 840 O O . ASP A 1 112 ? 18.046 1.550 -35.597 1.00 51.97 112 ASP A O 1
ATOM 844 N N . ALA A 1 113 ? 18.514 0.614 -37.574 1.00 53.44 113 ALA A N 1
ATOM 845 C CA . ALA A 1 113 ? 17.511 -0.443 -37.442 1.00 53.44 113 ALA A CA 1
ATOM 846 C C . ALA A 1 113 ? 17.950 -1.616 -36.536 1.00 53.44 113 ALA A C 1
ATOM 848 O O . ALA A 1 113 ? 17.089 -2.387 -36.108 1.00 53.44 113 ALA A O 1
ATOM 849 N N . GLU A 1 114 ? 19.243 -1.742 -36.205 1.00 56.16 114 GLU A N 1
ATOM 850 C CA . GLU A 1 114 ? 19.798 -2.903 -35.485 1.00 56.16 114 GLU A CA 1
ATOM 851 C C . GLU A 1 114 ? 20.761 -2.536 -34.338 1.00 56.16 114 GLU A C 1
ATOM 853 O O . GLU A 1 114 ? 21.645 -3.317 -33.991 1.00 56.16 114 GLU A O 1
ATOM 858 N N . ASP A 1 115 ? 20.594 -1.383 -33.682 1.00 79.75 115 ASP A N 1
ATOM 859 C CA . ASP A 1 115 ? 21.291 -1.149 -32.408 1.00 79.75 115 ASP A CA 1
ATOM 860 C C . ASP A 1 115 ? 20.668 -2.041 -31.309 1.00 79.75 115 ASP A C 1
ATOM 862 O O . ASP A 1 115 ? 19.726 -1.661 -30.602 1.00 79.75 115 ASP A O 1
ATOM 866 N N . GLU A 1 116 ? 21.178 -3.274 -31.200 1.00 87.44 116 GLU A N 1
ATOM 867 C CA . GLU A 1 116 ? 20.782 -4.291 -30.217 1.00 87.44 116 GLU A CA 1
ATOM 868 C C . GLU A 1 116 ? 20.855 -3.745 -28.783 1.00 87.44 116 GLU A C 1
ATOM 870 O O . GLU A 1 116 ? 19.974 -4.011 -27.957 1.00 87.44 116 GLU A O 1
ATOM 875 N N . VAL A 1 117 ? 21.870 -2.921 -28.495 1.00 90.12 117 VAL A N 1
ATOM 876 C CA . VAL A 1 117 ? 22.063 -2.307 -27.178 1.00 90.12 117 VAL A CA 1
ATOM 877 C C . VAL A 1 117 ? 20.941 -1.314 -26.900 1.00 90.12 117 VAL A C 1
ATOM 879 O O . VAL A 1 117 ? 20.335 -1.349 -25.824 1.00 90.12 117 VAL A O 1
ATOM 882 N N . LEU A 1 118 ? 20.615 -0.453 -27.862 1.00 87.62 118 LEU A N 1
ATOM 883 C CA . LEU A 1 118 ? 19.519 0.503 -27.739 1.00 87.62 118 LEU A CA 1
ATOM 884 C C . LEU A 1 118 ? 18.150 -0.188 -27.656 1.00 87.62 118 LEU A C 1
ATOM 886 O O . LEU A 1 118 ? 17.289 0.246 -26.882 1.00 87.62 118 LEU A O 1
ATOM 890 N N . ALA A 1 119 ? 17.936 -1.271 -28.406 1.00 89.31 119 ALA A N 1
ATOM 891 C CA . ALA A 1 119 ? 16.716 -2.072 -28.344 1.00 89.31 119 ALA A CA 1
ATOM 892 C C . ALA A 1 119 ? 16.527 -2.711 -26.958 1.00 89.31 119 ALA A C 1
ATOM 894 O O . ALA A 1 119 ? 15.459 -2.570 -26.346 1.00 89.31 119 ALA A O 1
ATOM 895 N N . GLU A 1 120 ? 17.570 -3.341 -26.415 1.00 95.06 120 GLU A N 1
ATOM 896 C CA . GLU A 1 120 ? 17.531 -3.921 -25.073 1.00 95.06 120 GLU A CA 1
ATOM 897 C C . GLU A 1 120 ? 17.385 -2.822 -24.005 1.00 95.06 120 GLU A C 1
ATOM 899 O O . GLU A 1 120 ? 16.579 -2.967 -23.083 1.00 95.06 120 GLU A O 1
ATOM 904 N N . LEU A 1 121 ? 18.044 -1.665 -24.151 1.00 95.75 121 LEU A N 1
ATOM 905 C CA . LEU A 1 121 ? 17.871 -0.526 -23.242 1.00 95.75 121 LEU A CA 1
ATOM 906 C C . LEU A 1 121 ? 16.417 -0.035 -23.219 1.00 95.75 121 LEU A C 1
ATOM 908 O O . LEU A 1 121 ? 15.849 0.162 -22.141 1.00 95.75 121 LEU A O 1
ATOM 912 N N . ARG A 1 122 ? 15.783 0.123 -24.388 1.00 95.06 122 ARG A N 1
ATOM 913 C CA . ARG A 1 122 ? 14.365 0.513 -24.501 1.00 95.06 122 ARG A CA 1
ATOM 914 C C . ARG A 1 122 ? 13.445 -0.515 -23.851 1.00 95.06 122 ARG A C 1
ATOM 916 O O . ARG A 1 122 ? 12.525 -0.137 -23.122 1.00 95.06 122 ARG A O 1
ATOM 923 N N . LYS A 1 123 ? 13.714 -1.807 -24.051 1.00 96.88 123 LYS A N 1
ATOM 924 C CA . LYS A 1 123 ? 12.976 -2.894 -23.398 1.00 96.88 123 LYS A CA 1
ATOM 925 C C . LYS A 1 123 ? 13.094 -2.815 -21.874 1.00 96.88 123 LYS A C 1
ATOM 927 O O . LYS A 1 123 ? 12.073 -2.798 -21.186 1.00 96.88 123 LYS A O 1
ATOM 932 N N . ARG A 1 124 ? 14.308 -2.660 -21.333 1.00 98.19 124 ARG A N 1
ATOM 933 C CA . ARG A 1 124 ? 14.531 -2.500 -19.882 1.00 98.19 124 ARG A CA 1
ATOM 934 C C . ARG A 1 124 ? 13.884 -1.243 -19.322 1.00 98.19 124 ARG A C 1
ATOM 936 O O . ARG A 1 124 ? 13.314 -1.279 -18.234 1.00 98.19 124 ARG A O 1
ATOM 943 N N . GLN A 1 125 ? 13.907 -0.139 -20.064 1.00 98.31 125 GLN A N 1
ATOM 944 C CA . GLN A 1 125 ? 13.191 1.077 -19.683 1.00 98.31 125 GLN A CA 1
ATOM 945 C C . GLN A 1 125 ? 11.675 0.850 -19.614 1.00 98.31 125 GLN A C 1
ATOM 947 O O . GLN A 1 125 ? 11.030 1.344 -18.687 1.00 98.31 125 GLN A O 1
ATOM 952 N N . ALA A 1 126 ? 11.095 0.105 -20.559 1.00 97.75 126 ALA A N 1
ATOM 953 C CA . ALA A 1 126 ? 9.674 -0.235 -20.540 1.00 97.75 126 ALA A CA 1
ATOM 954 C C . ALA A 1 126 ? 9.317 -1.124 -19.335 1.00 97.75 126 ALA A C 1
ATOM 956 O O . ALA A 1 126 ? 8.369 -0.815 -18.608 1.00 97.75 126 ALA A O 1
ATOM 957 N N . GLU A 1 127 ? 10.116 -2.160 -19.063 1.00 98.31 127 GLU A N 1
ATOM 958 C CA . GLU A 1 127 ? 9.969 -3.022 -17.881 1.00 98.31 127 GLU A CA 1
ATOM 959 C C . GLU A 1 127 ? 10.049 -2.209 -16.579 1.00 98.31 127 GLU A C 1
ATOM 961 O O . GLU A 1 127 ? 9.182 -2.323 -15.708 1.00 98.31 127 GLU A O 1
ATOM 966 N N . LEU A 1 128 ? 11.038 -1.316 -16.463 1.00 98.62 128 LEU A N 1
ATOM 967 C CA . LEU A 1 128 ? 11.218 -0.468 -15.285 1.00 98.62 128 LEU A CA 1
ATOM 968 C C . LEU A 1 128 ? 10.040 0.494 -15.083 1.00 98.62 128 LEU A C 1
ATOM 970 O O . LEU A 1 128 ? 9.591 0.696 -13.949 1.00 98.62 128 LEU A O 1
ATOM 974 N N . LYS A 1 129 ? 9.513 1.079 -16.167 1.00 98.50 129 LYS A N 1
ATOM 975 C CA . LYS A 1 129 ? 8.323 1.944 -16.124 1.00 98.50 129 LYS A CA 1
ATOM 976 C C . LYS A 1 129 ? 7.098 1.165 -15.644 1.00 98.50 129 LYS A C 1
ATOM 978 O O . LYS A 1 129 ? 6.397 1.649 -14.752 1.00 98.50 129 LYS A O 1
ATOM 983 N N . ALA A 1 130 ? 6.878 -0.042 -16.168 1.00 98.44 130 ALA A N 1
ATOM 984 C CA . ALA A 1 130 ? 5.773 -0.909 -15.765 1.00 98.44 130 ALA A CA 1
ATOM 985 C C . ALA A 1 130 ? 5.869 -1.309 -14.281 1.00 98.44 130 ALA A C 1
ATOM 987 O O . ALA A 1 130 ? 4.907 -1.135 -13.528 1.00 98.44 130 ALA A O 1
ATOM 988 N N . LEU A 1 131 ? 7.048 -1.747 -13.825 1.00 98.62 131 LEU A N 1
ATOM 989 C CA . LEU A 1 131 ? 7.297 -2.082 -12.418 1.00 98.62 131 LEU A CA 1
ATOM 990 C C . LEU A 1 131 ? 7.101 -0.873 -11.499 1.00 98.62 131 LEU A C 1
ATOM 992 O O . LEU A 1 131 ? 6.462 -0.970 -10.452 1.00 98.62 131 LEU A O 1
ATOM 996 N N . SER A 1 132 ? 7.594 0.296 -11.904 1.00 98.50 132 SER A N 1
ATOM 997 C CA . SER A 1 132 ? 7.439 1.531 -11.131 1.00 98.50 132 SER A CA 1
ATOM 998 C C . SER A 1 132 ? 5.980 1.979 -11.024 1.00 98.50 132 SER A C 1
ATOM 1000 O O . SER A 1 132 ? 5.586 2.539 -9.998 1.00 98.50 132 SER A O 1
ATOM 1002 N N . ALA A 1 133 ? 5.169 1.767 -12.063 1.00 98.44 133 ALA A N 1
ATOM 1003 C CA . ALA A 1 133 ? 3.733 2.032 -12.024 1.00 98.44 133 ALA A CA 1
ATOM 1004 C C . ALA A 1 133 ? 3.013 1.043 -11.093 1.00 98.44 133 ALA A C 1
ATOM 1006 O O . ALA A 1 133 ? 2.250 1.467 -10.223 1.00 98.44 133 ALA A O 1
ATOM 1007 N N . HIS A 1 134 ? 3.325 -0.253 -11.205 1.00 98.69 134 HIS A N 1
ATOM 1008 C CA . HIS A 1 134 ? 2.770 -1.290 -10.336 1.00 98.69 134 HIS A CA 1
ATOM 1009 C C . HIS A 1 134 ? 3.080 -1.029 -8.856 1.00 98.69 134 HIS A C 1
ATOM 1011 O O . HIS A 1 134 ? 2.176 -1.020 -8.020 1.00 98.69 134 HIS A O 1
ATOM 1017 N N . ASN A 1 135 ? 4.341 -0.739 -8.531 1.00 98.62 135 ASN A N 1
ATOM 1018 C CA . ASN A 1 135 ? 4.774 -0.465 -7.162 1.00 98.62 135 ASN A CA 1
ATOM 1019 C C . ASN A 1 135 ? 4.100 0.785 -6.587 1.00 98.62 135 ASN A C 1
ATOM 1021 O O . ASN A 1 135 ? 3.703 0.790 -5.421 1.00 98.62 135 ASN A O 1
ATOM 1025 N N . ARG A 1 136 ? 3.922 1.836 -7.400 1.00 98.56 136 ARG A N 1
ATOM 1026 C CA . ARG A 1 136 ? 3.166 3.029 -6.991 1.00 98.56 136 ARG A CA 1
ATOM 1027 C C . ARG A 1 136 ? 1.715 2.683 -6.666 1.00 98.56 136 ARG A C 1
ATOM 1029 O O . ARG A 1 136 ? 1.259 3.033 -5.580 1.00 98.56 136 ARG A O 1
ATOM 1036 N N . ALA A 1 137 ? 1.027 1.956 -7.544 1.00 98.50 137 ALA A N 1
ATOM 1037 C CA . ALA A 1 137 ? -0.348 1.521 -7.303 1.00 98.50 137 ALA A CA 1
ATOM 1038 C C . ALA A 1 137 ? -0.457 0.684 -6.017 1.00 98.50 137 ALA A C 1
ATOM 1040 O O . ALA A 1 137 ? -1.235 1.017 -5.124 1.00 98.50 137 ALA A O 1
ATOM 1041 N N . LYS A 1 138 ? 0.413 -0.321 -5.848 1.00 98.62 138 LYS A N 1
ATOM 1042 C CA . LYS A 1 138 ? 0.431 -1.166 -4.646 1.00 98.62 138 LYS A CA 1
ATOM 1043 C C . LYS A 1 138 ? 0.727 -0.398 -3.367 1.00 98.62 138 LYS A C 1
ATOM 1045 O O . LYS A 1 138 ? 0.107 -0.674 -2.345 1.00 98.62 138 LYS A O 1
ATOM 1050 N N . LYS A 1 139 ? 1.624 0.588 -3.405 1.00 98.56 139 LYS A N 1
ATOM 1051 C CA . LYS A 1 139 ? 1.882 1.462 -2.254 1.00 98.56 139 LYS A CA 1
ATOM 1052 C C . LYS A 1 139 ? 0.625 2.234 -1.846 1.00 98.56 139 LYS A C 1
ATOM 1054 O O . LYS A 1 139 ? 0.334 2.321 -0.655 1.00 98.56 139 LYS A O 1
ATOM 1059 N N . HIS A 1 140 ? -0.110 2.788 -2.810 1.00 98.62 140 HIS A N 1
ATOM 1060 C CA . HIS A 1 140 ? -1.362 3.495 -2.530 1.00 98.62 140 HIS A CA 1
ATOM 1061 C C . HIS A 1 140 ? -2.433 2.557 -1.958 1.00 98.62 140 HIS A C 1
ATOM 1063 O O . HIS A 1 140 ? -3.056 2.904 -0.953 1.00 98.62 140 HIS A O 1
ATOM 1069 N N . ASP A 1 141 ? -2.582 1.357 -2.523 1.00 98.56 141 ASP A N 1
ATOM 1070 C CA . ASP A 1 141 ? -3.518 0.344 -2.023 1.00 98.56 141 ASP A CA 1
ATOM 1071 C C . ASP A 1 141 ? -3.189 -0.081 -0.589 1.00 98.56 141 ASP A C 1
ATOM 1073 O O . ASP A 1 141 ? -4.064 -0.083 0.277 1.00 98.56 141 ASP A O 1
ATOM 1077 N N . LEU A 1 142 ? -1.920 -0.396 -0.312 1.00 98.69 142 LEU A N 1
ATOM 1078 C CA . LEU A 1 142 ? -1.465 -0.788 1.022 1.00 98.69 142 LEU A CA 1
ATOM 1079 C C . LEU A 1 142 ? -1.671 0.331 2.040 1.00 98.69 142 LEU A C 1
ATOM 1081 O O . LEU A 1 142 ? -2.105 0.066 3.157 1.00 98.69 142 LEU A O 1
ATOM 1085 N N . LEU A 1 143 ? -1.409 1.584 1.660 1.00 98.56 143 LEU A N 1
ATOM 1086 C CA . LEU A 1 143 ? -1.659 2.729 2.532 1.00 98.56 143 LEU A CA 1
ATOM 1087 C C . LEU A 1 143 ? -3.149 2.873 2.862 1.00 98.56 143 LEU A C 1
ATOM 1089 O O . LEU A 1 143 ? -3.491 3.149 4.012 1.00 98.56 143 LEU A O 1
ATOM 1093 N N . ARG A 1 144 ? -4.035 2.690 1.876 1.00 98.50 144 ARG A N 1
ATOM 1094 C CA . ARG A 1 144 ? -5.486 2.714 2.098 1.00 98.50 144 ARG A CA 1
ATOM 1095 C C . ARG A 1 144 ? -5.902 1.608 3.069 1.00 98.50 144 ARG A C 1
ATOM 1097 O O . ARG A 1 144 ? -6.537 1.904 4.077 1.00 98.50 144 ARG A O 1
ATOM 1104 N N . LEU A 1 145 ? -5.471 0.372 2.815 1.00 98.50 145 LEU A N 1
ATOM 1105 C CA . LEU A 1 145 ? -5.769 -0.777 3.673 1.00 98.50 145 LEU A CA 1
ATOM 1106 C C . LEU A 1 145 ? -5.235 -0.590 5.100 1.00 98.50 145 LEU A C 1
ATOM 1108 O O . LEU A 1 145 ? -5.929 -0.912 6.059 1.00 98.50 145 LEU A O 1
ATOM 1112 N N . ALA A 1 146 ? -4.033 -0.031 5.259 1.00 98.50 146 ALA A N 1
ATOM 1113 C CA . ALA A 1 146 ? -3.453 0.245 6.570 1.00 98.50 146 ALA A CA 1
ATOM 1114 C C . ALA A 1 146 ? -4.263 1.288 7.356 1.00 98.50 146 ALA A C 1
ATOM 1116 O O . ALA A 1 146 ? -4.466 1.126 8.557 1.00 98.50 146 ALA A O 1
ATOM 1117 N N . LYS A 1 147 ? -4.760 2.338 6.689 1.00 98.25 147 LYS A N 1
ATOM 1118 C CA . LYS A 1 147 ? -5.630 3.345 7.318 1.00 98.25 147 LYS A CA 1
ATOM 1119 C C . LYS A 1 147 ? -6.976 2.757 7.742 1.00 98.25 147 LYS A C 1
ATOM 1121 O O . LYS A 1 147 ? -7.426 3.019 8.854 1.00 98.25 147 LYS A O 1
ATOM 1126 N N . GLU A 1 148 ? -7.593 1.949 6.883 1.00 97.12 148 GLU A N 1
ATOM 1127 C CA . GLU A 1 148 ? -8.833 1.230 7.209 1.00 97.12 148 GLU A CA 1
ATOM 1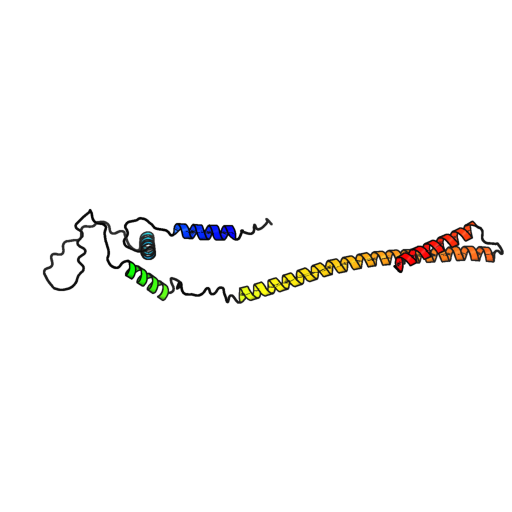128 C C . GLU A 1 148 ? -8.628 0.283 8.396 1.00 97.12 148 GLU A C 1
ATOM 1130 O O . GLU A 1 148 ? -9.447 0.234 9.314 1.00 97.12 148 GLU A O 1
ATOM 1135 N N . GLU A 1 149 ? -7.505 -0.433 8.422 1.00 97.50 149 GLU A N 1
ATOM 1136 C CA . GLU A 1 149 ? -7.185 -1.349 9.510 1.00 97.50 149 GLU A CA 1
ATOM 1137 C C . GLU A 1 149 ? -6.909 -0.623 10.828 1.00 97.50 149 GLU A C 1
ATOM 1139 O O . GLU A 1 149 ? -7.376 -1.076 11.874 1.00 97.50 149 GLU A O 1
ATOM 1144 N N . LEU A 1 150 ? -6.224 0.524 10.791 1.00 98.25 150 LEU A N 1
ATOM 1145 C CA . LEU A 1 150 ? -6.033 1.375 11.966 1.00 98.25 150 LEU A CA 1
ATOM 1146 C C . LEU A 1 150 ? -7.388 1.807 12.544 1.00 98.25 150 LEU A C 1
ATOM 1148 O O . LEU A 1 150 ? -7.632 1.636 13.737 1.00 98.25 150 LEU A O 1
ATOM 1152 N N . HIS A 1 151 ? -8.310 2.257 11.689 1.00 97.00 151 HIS A N 1
ATOM 1153 C CA . HIS A 1 151 ? -9.658 2.627 12.117 1.00 97.00 151 HIS A CA 1
ATOM 1154 C C . HIS A 1 151 ? -10.424 1.443 12.735 1.00 97.00 151 HIS A C 1
ATOM 1156 O O . HIS A 1 151 ? -11.035 1.568 13.801 1.00 97.00 151 HIS A O 1
ATOM 1162 N N . ARG A 1 152 ? -10.337 0.251 12.126 1.00 97.19 152 ARG A N 1
ATOM 1163 C CA . ARG A 1 152 ? -10.912 -0.981 12.697 1.00 97.19 152 ARG A CA 1
ATOM 1164 C C . ARG A 1 152 ? -10.278 -1.359 14.036 1.00 97.19 152 ARG A C 1
ATOM 1166 O O . ARG A 1 152 ? -10.961 -1.888 14.914 1.00 97.19 152 ARG A O 1
ATOM 1173 N N . GLN A 1 153 ? -8.978 -1.134 14.228 1.00 97.94 153 GLN A N 1
ATOM 1174 C CA . GLN A 1 153 ? -8.308 -1.363 15.513 1.00 97.94 153 GLN A CA 1
ATOM 1175 C C . GLN A 1 153 ? -8.790 -0.388 16.592 1.00 97.94 153 GLN A C 1
ATOM 1177 O O . GLN A 1 153 ? -9.077 -0.821 17.710 1.00 97.94 153 GLN A O 1
ATOM 1182 N N . GLU A 1 154 ? -8.955 0.893 16.262 1.00 97.56 154 GLU A N 1
ATOM 1183 C CA . GLU A 1 154 ? -9.521 1.900 17.169 1.00 97.56 154 GLU A CA 1
ATOM 1184 C C . GLU A 1 154 ? -10.952 1.546 17.591 1.00 97.56 154 GLU A C 1
ATOM 1186 O O . GLU A 1 154 ? -11.299 1.640 18.770 1.00 97.56 154 GLU A O 1
ATOM 1191 N N . LEU A 1 155 ? -11.790 1.099 16.649 1.00 97.56 155 LEU A N 1
ATOM 1192 C CA . LEU A 1 155 ? -13.135 0.604 16.947 1.00 97.56 155 LEU A CA 1
ATOM 1193 C C . LEU A 1 155 ? -13.093 -0.619 17.872 1.00 97.56 155 LEU A C 1
ATOM 1195 O O . LEU A 1 155 ? -13.777 -0.619 18.892 1.00 97.56 155 LEU A O 1
ATOM 1199 N N . ARG A 1 156 ? -12.244 -1.622 17.595 1.00 97.75 156 ARG A N 1
ATOM 1200 C CA . ARG A 1 156 ? -12.064 -2.790 18.485 1.00 97.75 156 ARG A CA 1
ATOM 1201 C C . ARG A 1 156 ? -11.627 -2.385 19.890 1.00 97.75 156 ARG A C 1
ATOM 1203 O O . ARG A 1 156 ? -12.113 -2.953 20.866 1.00 97.75 156 ARG A O 1
ATOM 1210 N N . GLN A 1 157 ? -10.738 -1.400 20.013 1.00 98.06 157 GLN A N 1
ATOM 1211 C CA . GLN A 1 157 ? -10.335 -0.878 21.317 1.00 98.06 157 GLN A CA 1
ATOM 1212 C C . GLN A 1 157 ? -11.513 -0.220 22.045 1.00 98.06 157 GLN A C 1
ATOM 1214 O O . GLN A 1 157 ? -11.710 -0.485 23.230 1.00 98.06 157 GLN A O 1
ATOM 1219 N N . ARG A 1 158 ? -12.327 0.574 21.341 1.00 97.75 158 ARG A N 1
ATOM 1220 C CA . ARG A 1 158 ? -13.547 1.168 21.906 1.00 97.75 158 ARG A CA 1
ATOM 1221 C C . ARG A 1 158 ? -14.570 0.115 22.332 1.00 97.75 158 ARG A C 1
ATOM 1223 O O . ARG A 1 158 ? -15.137 0.254 23.410 1.00 97.75 158 ARG A O 1
ATOM 1230 N N . VAL A 1 159 ? -14.750 -0.964 21.562 1.00 97.69 159 VAL A N 1
ATOM 1231 C CA . VAL A 1 159 ? -15.601 -2.102 21.964 1.00 97.69 159 VAL A CA 1
ATOM 1232 C C . VAL A 1 159 ? -15.109 -2.703 23.279 1.00 97.69 159 VAL A C 1
ATOM 1234 O O . VAL A 1 159 ? -15.905 -2.854 24.199 1.00 97.69 159 VAL A O 1
ATOM 1237 N N . ARG A 1 160 ? -13.800 -2.965 23.418 1.00 97.94 160 ARG A N 1
ATOM 1238 C CA . ARG A 1 160 ? -13.229 -3.495 24.672 1.00 97.94 160 ARG A CA 1
ATOM 1239 C C . ARG A 1 160 ? -13.496 -2.583 25.870 1.00 97.94 160 ARG A C 1
ATOM 1241 O O . ARG A 1 160 ? -13.784 -3.069 26.961 1.00 97.94 160 ARG A O 1
ATOM 1248 N N . MET A 1 161 ? -13.395 -1.268 25.683 1.00 97.94 161 MET A N 1
ATOM 1249 C CA . MET A 1 161 ? -13.705 -0.300 26.738 1.00 97.94 161 MET A CA 1
ATOM 1250 C C . MET A 1 161 ? -15.193 -0.331 27.107 1.00 97.94 161 MET A C 1
ATOM 1252 O O . MET A 1 161 ? -15.517 -0.456 28.286 1.00 97.94 161 MET A O 1
ATOM 1256 N N . ALA A 1 162 ? -16.087 -0.313 26.116 1.00 97.69 162 ALA A N 1
ATOM 1257 C CA . ALA A 1 162 ? -17.528 -0.397 26.342 1.00 97.69 162 ALA A CA 1
ATOM 1258 C C . ALA A 1 162 ? -17.940 -1.721 27.016 1.00 97.69 162 ALA A C 1
ATOM 1260 O O . ALA A 1 162 ? -18.782 -1.723 27.911 1.00 97.69 162 ALA A O 1
ATOM 1261 N N . ASP A 1 163 ? -17.313 -2.845 26.651 1.00 98.19 163 ASP A N 1
ATOM 1262 C CA . ASP A 1 163 ? -17.515 -4.145 27.303 1.00 98.19 163 ASP A CA 1
ATOM 1263 C C . ASP A 1 163 ? -17.145 -4.096 28.791 1.00 98.19 163 ASP A C 1
ATOM 1265 O O . ASP A 1 163 ? -17.901 -4.578 29.641 1.00 98.19 163 ASP A O 1
ATOM 1269 N N . ASN A 1 164 ? -16.016 -3.464 29.132 1.00 98.38 164 ASN A N 1
ATOM 1270 C CA . ASN A 1 164 ? -15.615 -3.276 30.526 1.00 98.38 164 ASN A CA 1
ATOM 1271 C C . ASN A 1 164 ? -16.638 -2.434 31.302 1.00 98.38 164 ASN A C 1
ATOM 1273 O O . ASN A 1 164 ? -17.011 -2.801 32.419 1.00 98.38 164 ASN A O 1
ATOM 1277 N N . GLU A 1 165 ? -17.151 -1.359 30.700 1.00 98.12 165 GLU A N 1
ATOM 1278 C CA . GLU A 1 165 ? -18.180 -0.516 31.316 1.00 98.12 165 GLU A CA 1
ATOM 1279 C C . GLU A 1 165 ? -19.514 -1.250 31.510 1.00 98.12 165 GLU A C 1
ATOM 1281 O O . GLU A 1 165 ? -20.178 -1.081 32.538 1.00 98.12 165 GLU A O 1
ATOM 1286 N N . VAL A 1 166 ? -19.908 -2.102 30.559 1.00 98.38 166 VAL A N 1
ATOM 1287 C CA . VAL A 1 166 ? -21.079 -2.982 30.698 1.00 98.38 166 VAL A CA 1
ATOM 1288 C C . VAL A 1 166 ? -20.886 -3.938 31.874 1.00 98.38 166 VAL A C 1
ATOM 1290 O O . VAL A 1 166 ? -21.790 -4.082 32.703 1.00 98.38 166 VAL A O 1
ATOM 1293 N N . MET A 1 167 ? -19.702 -4.538 32.008 1.00 98.44 167 MET A N 1
ATOM 1294 C CA . MET A 1 167 ? -19.385 -5.415 33.136 1.00 98.44 167 MET A CA 1
ATOM 1295 C C . MET A 1 167 ? -19.387 -4.667 34.476 1.00 98.44 167 MET A C 1
ATOM 1297 O O . MET A 1 167 ? -19.874 -5.204 35.474 1.00 98.44 167 MET A O 1
ATOM 1301 N N . ASP A 1 168 ? -18.914 -3.420 34.522 1.00 98.12 168 ASP A N 1
ATOM 1302 C CA . ASP A 1 168 ? -18.989 -2.574 35.718 1.00 98.12 168 ASP A CA 1
ATOM 1303 C C . ASP A 1 168 ? -20.425 -2.208 36.098 1.00 98.12 168 ASP A C 1
ATOM 1305 O O . ASP A 1 168 ? -20.803 -2.291 37.273 1.00 98.12 168 ASP A O 1
ATOM 1309 N N . ALA A 1 169 ? -21.250 -1.831 35.121 1.00 97.88 169 ALA A N 1
ATOM 1310 C CA . ALA A 1 169 ? -22.665 -1.556 35.345 1.00 97.88 169 ALA A CA 1
ATOM 1311 C C . ALA A 1 169 ? -23.398 -2.807 35.859 1.00 97.88 169 ALA A C 1
ATOM 1313 O O . ALA A 1 169 ? -24.166 -2.729 36.824 1.00 97.88 169 ALA A O 1
ATOM 1314 N N . PHE A 1 170 ? -23.098 -3.976 35.285 1.00 97.62 170 PHE A N 1
ATOM 1315 C CA . PHE A 1 170 ? -23.619 -5.259 35.745 1.00 97.62 170 PHE A CA 1
ATOM 1316 C C . PHE A 1 170 ? -23.195 -5.566 37.188 1.00 97.62 170 PHE A C 1
ATOM 1318 O O . PHE A 1 170 ? -24.052 -5.862 38.024 1.00 97.62 170 PHE A O 1
ATOM 1325 N N . ARG A 1 171 ? -21.904 -5.424 37.523 1.00 98.12 171 ARG A N 1
ATOM 1326 C CA . ARG A 1 171 ? -21.396 -5.604 38.896 1.00 98.12 171 ARG A CA 1
ATOM 1327 C C . ARG A 1 171 ? -22.119 -4.701 39.896 1.00 98.12 171 ARG A C 1
ATOM 1329 O O . ARG A 1 171 ? -22.521 -5.179 40.955 1.00 98.12 171 ARG A O 1
ATOM 1336 N N . LYS A 1 172 ? -22.350 -3.425 39.558 1.00 97.12 172 LYS A N 1
ATOM 1337 C CA . LYS A 1 172 ? -23.100 -2.477 40.408 1.00 97.12 172 LYS A CA 1
ATOM 1338 C C . LYS A 1 172 ? -24.546 -2.923 40.636 1.00 97.12 172 LYS A C 1
ATOM 1340 O O . LYS A 1 172 ? -25.014 -2.931 41.776 1.00 97.12 172 LYS A O 1
ATOM 1345 N N . ILE A 1 173 ? -25.238 -3.353 39.580 1.00 97.31 173 ILE A N 1
ATOM 1346 C CA . ILE A 1 173 ? -26.603 -3.893 39.679 1.00 97.31 173 ILE A CA 1
ATOM 1347 C C . ILE A 1 173 ? -26.635 -5.140 40.569 1.00 97.31 173 ILE A C 1
ATOM 1349 O O . ILE A 1 173 ? -27.504 -5.259 41.437 1.00 97.31 173 ILE A O 1
ATOM 1353 N N . MET A 1 174 ? -25.685 -6.057 40.387 1.00 97.50 174 MET A N 1
ATOM 1354 C CA . MET A 1 174 ? -25.594 -7.278 41.184 1.00 97.50 174 MET A CA 1
ATOM 1355 C C . MET A 1 174 ? -25.287 -6.979 42.652 1.00 97.50 174 MET A C 1
ATOM 1357 O O . MET A 1 174 ? -25.931 -7.552 43.527 1.00 97.50 174 MET A O 1
ATOM 1361 N N . ALA A 1 175 ? -24.401 -6.024 42.941 1.00 97.25 175 ALA A N 1
ATOM 1362 C CA . ALA A 1 175 ? -24.118 -5.579 44.304 1.00 97.25 175 ALA A CA 1
ATOM 1363 C C . ALA A 1 175 ? -25.354 -4.965 44.988 1.00 97.25 175 ALA A C 1
ATOM 1365 O O . ALA A 1 175 ? -25.596 -5.210 46.171 1.00 97.25 175 ALA A O 1
ATOM 1366 N N . ALA A 1 176 ? -26.178 -4.199 44.261 1.00 96.88 176 ALA A N 1
ATOM 1367 C CA . ALA A 1 176 ? -27.450 -3.701 44.787 1.00 96.88 176 ALA A CA 1
ATOM 1368 C C . ALA A 1 176 ? -28.402 -4.857 45.143 1.00 96.88 176 ALA A C 1
ATOM 1370 O O . ALA A 1 176 ? -28.943 -4.892 46.251 1.00 96.88 176 ALA A O 1
ATOM 1371 N N . ARG A 1 177 ? -28.535 -5.840 44.242 1.00 96.00 177 ARG A N 1
ATOM 1372 C CA . ARG A 1 177 ? -29.370 -7.033 44.451 1.00 96.00 177 ARG A CA 1
ATOM 1373 C C . ARG A 1 177 ? -28.888 -7.894 45.619 1.00 96.00 177 ARG A C 1
ATOM 1375 O O . ARG A 1 177 ? -29.716 -8.348 46.401 1.00 96.00 177 ARG A O 1
ATOM 1382 N N . GLN A 1 178 ? -27.576 -8.070 45.785 1.00 97.50 178 G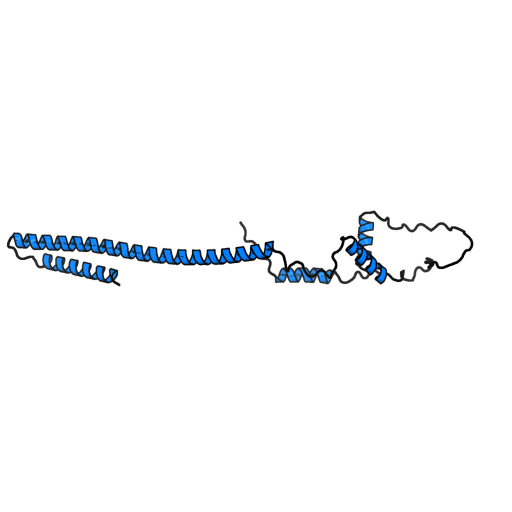LN A N 1
ATOM 1383 C CA . GLN A 1 178 ? -26.986 -8.784 46.927 1.00 97.50 178 GLN A CA 1
ATOM 1384 C C . GLN A 1 178 ? -27.343 -8.121 48.261 1.00 97.50 178 GLN A C 1
ATOM 1386 O O . GLN A 1 178 ? -27.647 -8.805 49.233 1.00 97.50 178 GLN A O 1
ATOM 1391 N N . LYS A 1 179 ? -27.410 -6.785 48.292 1.00 97.06 179 LYS A N 1
ATOM 1392 C CA . LYS A 1 179 ? -27.885 -6.007 49.449 1.00 97.06 179 LYS A CA 1
ATOM 1393 C C . LYS A 1 179 ? -29.416 -6.006 49.598 1.00 97.06 179 LYS A C 1
ATOM 1395 O O . LYS A 1 179 ? -29.949 -5.175 50.327 1.00 97.06 179 LYS A O 1
ATOM 1400 N N . LYS A 1 180 ? -30.130 -6.891 48.886 1.00 96.69 180 LYS A N 1
ATOM 1401 C CA . LYS A 1 180 ? -31.602 -6.974 48.815 1.00 96.69 180 LYS A CA 1
ATOM 1402 C C . LYS A 1 180 ? -32.272 -5.642 48.451 1.00 96.69 180 LYS A C 1
ATOM 1404 O O . LYS A 1 180 ? -33.414 -5.387 48.820 1.00 96.69 180 LYS A O 1
ATOM 1409 N N . ARG A 1 181 ? -31.560 -4.786 47.714 1.00 96.81 181 ARG A N 1
ATOM 1410 C CA . ARG A 1 181 ? -32.023 -3.465 47.292 1.00 96.81 181 ARG A CA 1
ATOM 1411 C C . ARG A 1 181 ? -32.289 -3.465 45.793 1.00 96.81 181 ARG A C 1
ATOM 1413 O O . ARG A 1 181 ? -31.478 -3.942 44.999 1.00 96.81 181 ARG A O 1
ATOM 1420 N N . THR A 1 182 ? -33.395 -2.856 45.385 1.00 95.25 182 THR A N 1
ATOM 1421 C CA . THR A 1 182 ? -33.682 -2.631 43.966 1.00 95.25 182 THR A CA 1
ATOM 1422 C C . THR A 1 182 ? -32.666 -1.645 43.370 1.00 95.25 182 THR A C 1
ATOM 1424 O O . THR A 1 182 ? -32.432 -0.591 43.969 1.00 95.25 182 THR A O 1
ATOM 1427 N N . PRO A 1 183 ? -32.072 -1.934 42.194 1.00 96.19 183 PRO A N 1
ATOM 1428 C CA . PRO A 1 183 ? -31.222 -0.977 41.493 1.00 96.19 183 PRO A CA 1
ATOM 1429 C C . PRO A 1 183 ? -31.957 0.346 41.254 1.00 96.19 183 PRO A C 1
ATOM 1431 O O . PRO A 1 183 ? -33.117 0.354 40.826 1.00 96.19 183 PRO A O 1
ATOM 1434 N N . THR A 1 184 ? -31.279 1.458 41.522 1.00 96.94 184 THR A N 1
ATOM 1435 C CA . THR A 1 184 ? -31.805 2.808 41.306 1.00 96.94 184 THR A CA 1
ATOM 1436 C C . THR A 1 184 ? -32.064 3.079 39.831 1.00 96.94 184 THR A C 1
ATOM 1438 O O . THR A 1 184 ? -31.465 2.460 38.951 1.00 96.94 184 THR A O 1
ATOM 1441 N N . LYS A 1 185 ? -32.903 4.084 39.561 1.00 97.38 185 LYS A N 1
ATOM 1442 C CA . LYS A 1 185 ? -33.079 4.625 38.211 1.00 97.38 185 LYS A CA 1
ATOM 1443 C C . LYS A 1 185 ? -31.732 5.000 37.577 1.00 97.38 185 LYS A C 1
ATOM 1445 O O . LYS A 1 185 ? -31.449 4.548 36.481 1.00 97.38 185 LYS A O 1
ATOM 1450 N N . LYS A 1 186 ? -30.857 5.701 38.310 1.00 96.75 186 LYS A N 1
ATOM 1451 C CA . LYS A 1 186 ? -29.518 6.082 37.822 1.00 96.75 186 LYS A CA 1
ATOM 1452 C C . LYS A 1 186 ? -28.662 4.875 37.413 1.00 96.75 186 LYS A C 1
ATOM 1454 O O . LYS A 1 186 ? -28.007 4.922 36.381 1.00 96.75 186 LYS A O 1
ATOM 1459 N N . GLU A 1 187 ? -28.669 3.795 38.195 1.00 96.81 187 GLU A N 1
ATOM 1460 C CA . GLU A 1 187 ? -27.919 2.570 37.867 1.00 96.81 187 GLU A CA 1
ATOM 1461 C C . GLU A 1 187 ? -28.483 1.862 36.627 1.00 96.81 187 GLU A C 1
ATOM 1463 O O . GLU A 1 187 ? -27.713 1.385 35.796 1.00 96.81 187 GLU A O 1
ATOM 1468 N N . LYS A 1 188 ? -29.814 1.820 36.480 1.00 96.88 188 LYS A N 1
ATOM 1469 C CA . LYS A 1 188 ? -30.476 1.257 35.293 1.00 96.88 188 LYS A CA 1
ATOM 1470 C C . LYS A 1 188 ? -30.208 2.096 34.043 1.00 96.88 188 LYS A C 1
ATOM 1472 O O . LYS A 1 188 ? -29.857 1.532 33.013 1.00 96.88 188 LYS A O 1
ATOM 1477 N N . ASP A 1 189 ? -30.324 3.416 34.153 1.00 97.44 189 ASP A N 1
ATOM 1478 C CA . ASP A 1 189 ? -30.082 4.352 33.053 1.00 97.44 189 ASP A CA 1
ATOM 1479 C C . ASP A 1 189 ? -28.619 4.274 32.594 1.00 97.44 189 ASP A C 1
ATOM 1481 O O . ASP A 1 189 ? -28.353 4.227 31.396 1.00 97.44 189 ASP A O 1
ATOM 1485 N N . GLN A 1 190 ? -27.667 4.167 33.530 1.00 96.81 190 GLN A N 1
ATOM 1486 C CA . GLN A 1 190 ? -26.256 3.971 33.195 1.00 96.81 190 GLN A CA 1
ATOM 1487 C C . GLN A 1 190 ? -26.014 2.635 32.478 1.00 96.81 190 GLN A C 1
ATOM 1489 O O . GLN A 1 190 ? -25.299 2.614 31.482 1.00 96.81 190 GLN A O 1
ATOM 1494 N N . ALA A 1 191 ? -26.611 1.535 32.950 1.00 97.25 191 ALA A N 1
ATOM 1495 C CA . ALA A 1 191 ? -26.481 0.230 32.299 1.00 97.25 191 ALA A CA 1
ATOM 1496 C C . ALA A 1 191 ? -27.104 0.214 30.895 1.00 97.25 191 ALA A C 1
ATOM 1498 O O . ALA A 1 191 ? -26.554 -0.385 29.974 1.00 97.25 191 ALA A O 1
ATOM 1499 N N . TRP A 1 192 ? -28.238 0.894 30.710 1.00 97.81 192 TRP A N 1
ATOM 1500 C CA . TRP A 1 192 ? -28.834 1.059 29.387 1.00 97.81 192 TRP A CA 1
ATOM 1501 C C . TRP A 1 192 ? -27.903 1.877 28.488 1.00 97.81 192 TRP A C 1
ATOM 1503 O O . TRP A 1 192 ? -27.593 1.450 27.375 1.00 97.81 192 TRP A O 1
ATOM 1513 N N . LYS A 1 193 ? -27.402 3.019 28.970 1.00 97.88 193 LYS A N 1
ATOM 1514 C CA . LYS A 1 193 ? -26.491 3.876 28.206 1.00 97.88 193 LYS A CA 1
ATOM 1515 C C . LYS A 1 193 ? -25.279 3.096 27.685 1.00 97.88 193 LYS A C 1
ATOM 1517 O O . LYS A 1 193 ? -25.027 3.140 26.484 1.00 97.88 193 LYS A O 1
ATOM 1522 N N . THR A 1 194 ? -24.587 2.344 28.544 1.00 97.50 194 THR A N 1
ATOM 1523 C CA . THR A 1 194 ? -23.392 1.577 28.142 1.00 97.50 194 THR A CA 1
ATOM 1524 C C . THR A 1 194 ? -23.723 0.451 27.160 1.00 97.50 194 THR A C 1
ATOM 1526 O O . THR A 1 194 ? -22.972 0.221 26.214 1.00 97.50 194 THR A O 1
ATOM 1529 N N . LEU A 1 195 ? -24.884 -0.205 27.298 1.00 97.75 195 LEU A N 1
ATOM 1530 C CA . LEU A 1 195 ? -25.358 -1.187 26.314 1.00 97.75 195 LEU A CA 1
ATOM 1531 C C . LEU A 1 195 ? -25.627 -0.557 24.941 1.00 97.75 195 LEU A C 1
ATOM 1533 O O . LEU A 1 195 ? -25.271 -1.145 23.920 1.00 97.75 195 LEU A O 1
ATOM 1537 N N . LYS A 1 196 ? -26.241 0.632 24.901 1.00 98.12 196 LYS A N 1
ATOM 1538 C CA . LYS A 1 196 ? -26.520 1.344 23.644 1.00 98.12 196 LYS A CA 1
ATOM 1539 C C . LYS A 1 196 ? -25.253 1.849 22.972 1.00 98.12 196 LYS A C 1
ATOM 1541 O O . LYS A 1 196 ? -25.141 1.762 21.753 1.00 98.12 196 LYS A O 1
ATOM 1546 N N . GLU A 1 197 ? -24.301 2.330 23.758 1.00 97.00 197 GLU A N 1
ATOM 1547 C CA . GLU A 1 197 ? -22.989 2.739 23.266 1.00 97.00 197 GLU A CA 1
ATOM 1548 C C . GLU A 1 197 ? -22.226 1.556 22.658 1.00 97.00 197 GLU A C 1
ATOM 1550 O O . GLU A 1 197 ? -21.792 1.634 21.509 1.00 97.00 197 GLU A O 1
ATOM 1555 N N . ARG A 1 198 ? -22.175 0.414 23.357 1.00 97.81 198 ARG A N 1
ATOM 1556 C CA . ARG A 1 198 ? -21.605 -0.833 22.827 1.00 97.81 198 ARG A CA 1
ATOM 1557 C C . ARG A 1 198 ? -22.262 -1.252 21.509 1.00 97.81 198 ARG A C 1
ATOM 1559 O O . ARG A 1 198 ? -21.562 -1.554 20.546 1.00 97.81 198 ARG A O 1
ATOM 1566 N N . GLU A 1 199 ? -23.596 -1.264 21.456 1.00 97.19 199 GLU A N 1
ATOM 1567 C CA . GLU A 1 199 ? -24.358 -1.613 20.247 1.00 97.19 199 GLU A CA 1
ATOM 1568 C C . GLU A 1 199 ? -24.025 -0.668 19.081 1.00 97.19 199 GLU A C 1
ATOM 1570 O O . GLU A 1 199 ? -23.849 -1.113 17.949 1.00 97.19 199 GLU A O 1
ATOM 1575 N N . SER A 1 200 ? -23.895 0.632 19.357 1.00 97.62 200 SER A N 1
ATOM 1576 C CA . SER A 1 200 ? -23.523 1.628 18.351 1.00 97.62 200 SER A CA 1
ATOM 1577 C C . SER A 1 200 ? -22.123 1.390 17.789 1.00 97.62 200 SER A C 1
ATOM 1579 O O . SER A 1 200 ? -21.929 1.537 16.586 1.00 97.62 200 SER A O 1
ATOM 1581 N N . ILE A 1 201 ? -21.147 1.043 18.631 1.00 96.62 201 ILE A N 1
ATOM 1582 C CA . ILE A 1 201 ? -19.769 0.808 18.180 1.00 96.62 201 ILE A CA 1
ATOM 1583 C C . ILE A 1 201 ? -19.690 -0.483 17.356 1.00 96.62 201 ILE A C 1
ATOM 1585 O O . ILE A 1 201 ? -19.013 -0.499 16.333 1.00 96.62 201 ILE A O 1
ATOM 1589 N N . LEU A 1 202 ? -20.406 -1.540 17.755 1.00 96.19 202 LEU A N 1
ATOM 1590 C CA . LEU A 1 202 ? -20.453 -2.795 16.996 1.00 96.19 202 LEU A CA 1
ATOM 1591 C C . LEU A 1 202 ? -21.049 -2.600 15.598 1.00 96.19 202 LEU A C 1
ATOM 1593 O O . LEU A 1 202 ? -20.477 -3.079 14.629 1.00 96.19 202 LEU A O 1
ATOM 1597 N N . LYS A 1 203 ? -22.114 -1.799 15.464 1.00 96.44 203 LYS A N 1
ATOM 1598 C CA . LYS A 1 203 ? -22.674 -1.459 14.144 1.00 96.44 203 LYS A CA 1
ATOM 1599 C C . LYS A 1 203 ? -21.675 -0.756 13.225 1.00 96.44 203 LYS A C 1
ATOM 1601 O O . LYS A 1 203 ? -21.730 -0.958 12.021 1.00 96.44 203 LYS A O 1
ATOM 1606 N N . LEU A 1 204 ? -20.783 0.067 13.781 1.00 94.50 204 LEU A N 1
ATOM 1607 C CA . LEU A 1 204 ? -19.710 0.713 13.016 1.00 94.50 204 LEU A CA 1
ATOM 1608 C C . LEU A 1 204 ? -18.567 -0.247 12.662 1.00 94.50 204 LEU A C 1
ATOM 1610 O O . LEU A 1 204 ? -17.772 0.070 11.788 1.00 94.50 204 LEU A O 1
ATOM 1614 N N . LEU A 1 205 ? -18.439 -1.366 13.375 1.00 92.38 205 LEU A N 1
ATOM 1615 C CA . LEU A 1 205 ? -17.418 -2.381 13.130 1.00 92.38 205 LEU A CA 1
ATOM 1616 C C . LEU A 1 205 ? -17.868 -3.413 12.082 1.00 92.38 205 LEU A C 1
ATOM 1618 O O . LEU A 1 205 ? -17.033 -3.915 11.334 1.00 92.38 205 LEU A O 1
ATOM 1622 N N . ASP A 1 206 ? -19.165 -3.734 12.069 1.00 87.62 206 ASP A N 1
ATOM 1623 C CA . ASP A 1 206 ? -19.778 -4.730 11.181 1.00 87.62 206 ASP A CA 1
ATOM 1624 C C . ASP A 1 206 ? -20.159 -4.165 9.796 1.00 87.62 206 ASP A C 1
ATOM 1626 O O . ASP A 1 206 ? -20.475 -4.941 8.892 1.00 87.62 206 ASP A O 1
ATOM 1630 N N . GLY A 1 207 ? -20.173 -2.834 9.644 1.00 69.06 207 GLY A N 1
ATOM 1631 C CA . GLY A 1 207 ? -20.422 -2.128 8.377 1.00 69.06 207 GLY A CA 1
ATOM 1632 C C . GLY A 1 207 ? -19.147 -1.863 7.592 1.00 69.06 207 GLY A C 1
ATOM 1633 O O . GLY A 1 207 ? -19.204 -1.998 6.350 1.00 69.06 207 GLY A O 1
#